Protein AF-A0A2N9F9S6-F1 (afdb_monomer_lite)

Foldseek 3Di:
DPPVVVVVVVVVPPPPPPPPPPVQAQKAWQVDKAFQPHWHAAPVRQKIWHWDFQDPHLWIWTFMAGRPDPPTHTFATFLLPFTANDRQWMWHQDPQRWTFIAGDVRPDTSGTFDFPDGEPTWMWGQHPQRKIFIDHPPDPPPPPTSGIRLLVGEQHDTPPRDAEADPVPRRGDKYFCACDSRRSHGHQWIWGQDPDPATWIFIGRNPHTPDTLDHDPPPGRPNDPDPPPDDPDDD

InterPro domains:
  IPR001480 Bulb-type lectin domain [PF01453] (73-179)
  IPR001480 Bulb-type lectin domain [PS50927] (25-147)
  IPR001480 Bulb-type lectin domain [SM00108] (31-153)
  IPR001480 Bulb-type lectin domain [cd00028] (31-153)
  IPR036426 Bulb-type lectin domain superfamily [G3DSA:2.90.10.10] (19-150)
  IPR036426 Bulb-type lectin domain superfamily [SSF51110] (74-184)

Organism: Fagus sylvatica (NCBI:txid28930)

Radius of gyration: 23.34 Å; chains: 1; bounding box: 70×64×73 Å

Secondary structure (DSSP, 8-state):
--SHHHHHHHHTS------------SEEETT-EEETT-EEE-TTSSEEEEEE--TT---BEEEEEETT-SS--EEEES-TTS-BSSS--EEEE-TTS-EEEEETTTTEEEEE----S--SSEEEEE-TTS-EEEEETT-S-TT--SEEGGGS--S---TT---EE-TTT--EE-EEEEEETTEEEEEEEEEE--SSSS-EEEEEETTEEEEEEEEB-SSSBTTS-PPPSS-----

Sequence (235 aa):
MDIFAFLFMISSCSLVFLSDFSNAADIITQSQSLRDDMTLVSKDGSFELGFFNPGSSKNRYLGIWFKNIPVQTVVWVANRLKPINDSSGVLMLNNSGSLVLLSQNSTIVAWSANSTNQASNPIVQLLDSGNLVVRDEKEENLENYLWQSFDYPCDSLLPGMKLGWDSRTGQEWRLSAWKSPDDPSPGELTYAIPHNNYPELVMKKGSEKYFRTGPWNGHVYSGVLSTPAENPLLL

Structure (mmCIF, N/CA/C/O backbone):
data_AF-A0A2N9F9S6-F1
#
_entry.id   AF-A0A2N9F9S6-F1
#
loop_
_atom_site.group_PDB
_atom_site.id
_atom_site.type_symbol
_atom_site.label_atom_id
_atom_site.label_alt_id
_atom_site.label_comp_id
_atom_site.label_asym_id
_atom_site.label_entity_id
_atom_site.label_seq_id
_atom_site.pdbx_PDB_ins_code
_atom_site.Cartn_x
_atom_site.Cartn_y
_atom_site.Cartn_z
_atom_site.occupancy
_atom_site.B_iso_or_equiv
_atom_site.auth_seq_id
_atom_site.auth_comp_id
_atom_site.auth_asym_id
_atom_site.auth_atom_id
_atom_site.pdbx_PDB_model_num
ATOM 1 N N . MET A 1 1 ? -48.216 -44.625 15.855 1.00 55.56 1 MET A N 1
ATOM 2 C CA . MET A 1 1 ? -47.281 -43.901 14.970 1.00 55.56 1 MET A CA 1
ATOM 3 C C . MET A 1 1 ? -48.183 -42.991 14.158 1.00 55.56 1 MET A C 1
ATOM 5 O O . MET A 1 1 ? -49.107 -43.516 13.573 1.00 55.56 1 MET A O 1
ATOM 9 N N . ASP A 1 2 ? -48.304 -41.696 14.450 1.00 55.12 2 ASP A N 1
ATOM 10 C CA . ASP A 1 2 ? -47.556 -40.693 13.669 1.00 55.12 2 ASP A CA 1
ATOM 11 C C . ASP A 1 2 ? -47.597 -39.272 14.269 1.00 55.12 2 ASP A C 1
ATOM 13 O O . ASP A 1 2 ? -47.375 -38.289 13.576 1.00 55.12 2 ASP A O 1
ATOM 17 N N . ILE A 1 3 ? -47.833 -39.120 15.576 1.00 55.88 3 ILE A N 1
ATOM 18 C CA . ILE A 1 3 ? -47.704 -37.796 16.228 1.00 55.88 3 ILE A CA 1
ATOM 19 C C . ILE A 1 3 ? -46.237 -37.506 16.598 1.00 55.88 3 ILE A C 1
ATOM 21 O O . ILE A 1 3 ? -45.773 -36.373 16.505 1.00 55.88 3 ILE A O 1
ATOM 25 N N . PHE A 1 4 ? -45.463 -38.546 16.924 1.00 52.50 4 PHE A N 1
ATOM 26 C CA . PHE A 1 4 ? -44.040 -38.413 17.262 1.00 52.50 4 PHE A CA 1
ATOM 27 C C . PHE A 1 4 ? -43.132 -38.141 16.049 1.00 52.50 4 PHE A C 1
ATOM 29 O O . PHE A 1 4 ? -42.065 -37.557 16.218 1.00 52.50 4 PHE A O 1
ATOM 36 N N . ALA A 1 5 ? -43.556 -38.496 14.831 1.00 52.50 5 ALA A N 1
ATOM 37 C CA . ALA A 1 5 ? -42.788 -38.231 13.610 1.00 52.50 5 ALA A CA 1
ATOM 38 C C . ALA A 1 5 ? -42.834 -36.747 13.190 1.00 52.50 5 ALA A C 1
ATOM 40 O O . ALA A 1 5 ? -41.881 -36.235 12.606 1.00 52.50 5 ALA A O 1
ATOM 41 N N . PHE A 1 6 ? -43.905 -36.028 13.546 1.00 50.59 6 PHE A N 1
ATOM 42 C CA . PHE A 1 6 ? -44.078 -34.618 13.182 1.00 50.59 6 PHE A CA 1
ATOM 43 C C . PHE A 1 6 ? -43.217 -33.666 14.026 1.00 50.59 6 PHE A C 1
ATOM 45 O O . PHE A 1 6 ? -42.724 -32.662 13.518 1.00 50.59 6 PHE A O 1
ATOM 52 N N . LEU A 1 7 ? -42.968 -34.004 15.297 1.00 48.38 7 LEU A N 1
ATOM 53 C CA . LEU A 1 7 ? -42.118 -33.207 16.192 1.00 48.38 7 LEU A CA 1
ATOM 54 C C . LEU A 1 7 ? -40.625 -33.293 15.831 1.00 48.38 7 LEU A C 1
ATOM 56 O O . LEU A 1 7 ? -39.892 -32.327 16.029 1.00 48.38 7 LEU A O 1
ATOM 60 N N . PHE A 1 8 ? -40.179 -34.406 15.239 1.00 47.81 8 PHE A N 1
ATOM 61 C CA . PHE A 1 8 ? -38.783 -34.569 14.816 1.00 47.81 8 PHE A CA 1
ATOM 62 C C . PHE A 1 8 ? -38.454 -33.801 13.522 1.00 47.81 8 PHE A C 1
ATOM 64 O O . PHE A 1 8 ? -37.341 -33.302 13.381 1.00 47.81 8 PHE A O 1
ATOM 71 N N . MET A 1 9 ? -39.431 -33.623 12.624 1.00 47.25 9 MET A N 1
ATOM 72 C CA . MET A 1 9 ? -39.269 -32.857 11.375 1.00 47.25 9 MET A CA 1
ATOM 73 C C . MET A 1 9 ? -39.243 -31.336 11.592 1.00 47.25 9 MET A C 1
ATOM 75 O O . MET A 1 9 ? -38.633 -30.613 10.810 1.00 47.25 9 MET A O 1
ATOM 79 N N . ILE A 1 10 ? -39.858 -30.834 12.670 1.00 49.59 10 ILE A N 1
ATOM 80 C CA . ILE A 1 10 ? -39.795 -29.406 13.028 1.00 49.59 10 ILE A CA 1
ATOM 81 C C . ILE A 1 10 ? -38.462 -29.084 13.727 1.00 49.59 10 ILE A C 1
ATOM 83 O O . ILE A 1 10 ? -37.924 -27.994 13.558 1.00 49.59 10 ILE A O 1
ATOM 87 N N . SER A 1 11 ? -37.871 -30.055 14.435 1.00 46.91 11 SER A N 1
ATOM 88 C CA . SER A 1 11 ? -36.580 -29.888 15.116 1.00 46.91 11 SER A CA 1
ATOM 89 C C . SER A 1 11 ? -35.366 -29.927 14.177 1.00 46.91 11 SER A C 1
ATOM 91 O O . SER A 1 11 ? -34.297 -29.465 14.572 1.00 46.91 11 SER A O 1
ATOM 93 N N . SER A 1 12 ? -35.491 -30.457 12.954 1.00 47.66 12 SER A N 1
ATOM 94 C CA . SER A 1 12 ? -34.376 -30.547 11.993 1.00 47.66 12 SER A CA 1
ATOM 95 C C . SER A 1 12 ? -34.290 -29.375 11.008 1.00 47.66 12 SER A C 1
ATOM 97 O O . SER A 1 12 ? -33.336 -29.305 10.240 1.00 47.66 12 SER A O 1
ATOM 99 N N . CYS A 1 13 ? -35.254 -28.447 11.018 1.00 45.69 13 CYS A N 1
ATOM 100 C CA . CYS A 1 13 ? -35.303 -27.304 10.094 1.00 45.69 13 CYS A CA 1
ATOM 101 C C . CYS A 1 13 ? -34.956 -25.952 10.740 1.00 45.69 13 CYS A C 1
ATOM 103 O O . CYS A 1 13 ? -35.128 -24.911 10.111 1.00 45.69 13 CYS A O 1
ATOM 105 N N . SER A 1 14 ? -34.429 -25.944 11.966 1.00 47.22 14 SER A N 1
ATOM 106 C CA . SER A 1 14 ? -34.056 -24.712 12.683 1.00 47.22 14 SER A CA 1
ATOM 107 C C . SER A 1 14 ? -32.555 -24.586 12.941 1.00 47.22 14 SER A C 1
ATOM 109 O O . SER A 1 14 ? -32.141 -23.966 13.911 1.00 47.22 14 SER A O 1
ATOM 111 N N . LEU A 1 15 ? -31.727 -25.126 12.045 1.00 43.78 15 LEU A N 1
ATOM 112 C CA . LEU A 1 15 ? -30.367 -24.624 11.847 1.00 43.78 15 LEU A CA 1
ATOM 113 C C . LEU A 1 15 ? -30.396 -23.641 10.678 1.00 43.78 15 LEU A C 1
ATOM 115 O O . LEU A 1 15 ? -29.771 -23.844 9.640 1.00 43.78 15 LEU A O 1
ATOM 119 N N . VAL A 1 16 ? -31.174 -22.568 10.839 1.00 45.31 16 VAL A N 1
ATOM 120 C CA . VAL A 1 16 ? -30.878 -21.347 10.099 1.00 45.31 16 VAL A CA 1
ATOM 121 C C . VAL A 1 16 ? -29.562 -20.890 10.696 1.00 45.31 16 VAL A C 1
ATOM 123 O O . VAL A 1 16 ? -29.531 -20.359 11.804 1.00 45.31 16 VAL A O 1
ATOM 126 N N . PHE A 1 17 ? -28.464 -21.203 10.011 1.00 41.34 17 PHE A N 1
ATOM 127 C CA . PHE A 1 17 ? -27.216 -20.501 10.226 1.00 41.34 17 PHE A CA 1
ATOM 128 C C . PHE A 1 17 ? -27.571 -19.021 10.125 1.00 41.34 17 PHE A C 1
ATOM 130 O O . PHE A 1 17 ? -27.850 -18.513 9.040 1.00 41.34 17 PHE A O 1
ATOM 137 N N . LEU A 1 18 ? -27.634 -18.347 11.271 1.00 38.94 18 LEU A N 1
ATOM 138 C CA . LEU A 1 18 ? -27.448 -16.913 11.333 1.00 38.94 18 LEU A CA 1
ATOM 139 C C . LEU A 1 18 ? -26.002 -16.717 10.888 1.00 38.94 18 LEU A C 1
ATOM 141 O O . LEU A 1 18 ? -25.081 -16.651 11.694 1.00 38.94 18 LEU A O 1
ATOM 145 N N . SER A 1 19 ? -25.775 -16.758 9.577 1.00 39.78 19 SER A N 1
ATOM 146 C CA . SER A 1 19 ? -24.633 -16.093 8.996 1.00 39.78 19 SER A CA 1
ATOM 147 C C . SER A 1 19 ? -24.878 -14.629 9.311 1.00 39.78 19 SER A C 1
ATOM 149 O O . SER A 1 19 ? -25.623 -13.957 8.595 1.00 39.78 19 SER A O 1
ATOM 151 N N . ASP A 1 20 ? -24.339 -14.182 10.446 1.00 34.81 20 ASP A N 1
ATOM 152 C CA . ASP A 1 20 ? -24.078 -12.779 10.701 1.00 34.81 20 ASP A CA 1
ATOM 153 C C . ASP A 1 20 ? -23.231 -12.313 9.520 1.00 34.81 20 ASP A C 1
ATOM 155 O O . ASP A 1 20 ? -22.004 -12.419 9.513 1.00 34.81 20 ASP A O 1
ATOM 159 N N . PHE A 1 21 ? -23.894 -11.836 8.468 1.00 34.22 21 PHE A N 1
ATOM 160 C CA . PHE A 1 21 ? -23.272 -10.944 7.513 1.00 34.22 21 PHE A CA 1
ATOM 161 C C . PHE A 1 21 ? -23.026 -9.655 8.293 1.00 34.22 21 PHE A C 1
ATOM 163 O O . PHE A 1 21 ? -23.776 -8.687 8.196 1.00 34.22 21 PHE A O 1
ATOM 170 N N . SER A 1 22 ? -21.993 -9.675 9.136 1.00 44.44 22 SER A N 1
ATOM 171 C CA . SER A 1 22 ? -21.324 -8.463 9.557 1.00 44.44 22 SER A CA 1
ATOM 172 C C . SER A 1 22 ? -20.868 -7.821 8.257 1.00 44.44 22 SER A C 1
ATOM 174 O O . SER A 1 22 ? -19.946 -8.311 7.603 1.00 44.44 22 SER A O 1
ATOM 176 N N . ASN A 1 23 ? -21.597 -6.801 7.803 1.00 51.66 23 ASN A N 1
ATOM 177 C CA . ASN A 1 23 ? -21.093 -5.943 6.749 1.00 51.66 23 ASN A CA 1
ATOM 178 C C . ASN A 1 23 ? -19.808 -5.344 7.310 1.00 51.66 23 ASN A C 1
ATOM 180 O O . ASN A 1 23 ? -19.860 -4.484 8.189 1.00 51.66 23 ASN A O 1
ATOM 184 N N . ALA A 1 24 ? -18.668 -5.868 6.860 1.00 62.44 24 ALA A N 1
ATOM 185 C CA . ALA A 1 24 ? -17.382 -5.282 7.169 1.00 62.44 24 ALA A CA 1
ATOM 186 C C . ALA A 1 24 ? -17.450 -3.817 6.734 1.00 62.44 24 ALA A C 1
ATOM 188 O O . ALA A 1 24 ? -17.796 -3.523 5.588 1.00 62.44 24 ALA A O 1
ATOM 189 N N . ALA A 1 25 ? -17.225 -2.913 7.684 1.00 87.25 25 ALA A N 1
ATOM 190 C CA . ALA A 1 25 ? -17.253 -1.488 7.413 1.00 87.25 25 ALA A CA 1
ATOM 191 C C . ALA A 1 25 ? -16.109 -1.126 6.455 1.00 87.25 25 ALA A C 1
ATOM 193 O O . ALA A 1 25 ? -15.084 -1.806 6.416 1.00 87.25 25 ALA A O 1
ATOM 194 N N . ASP A 1 26 ? -16.269 -0.039 5.708 1.00 94.81 26 ASP A N 1
ATOM 195 C CA . ASP A 1 26 ? -15.196 0.584 4.931 1.00 94.81 26 ASP A CA 1
ATOM 196 C C . ASP A 1 26 ? -14.464 1.667 5.738 1.00 94.81 26 ASP A C 1
ATOM 198 O O . ASP A 1 26 ? -13.448 2.188 5.282 1.00 94.81 26 ASP A O 1
ATOM 202 N N . ILE A 1 27 ? -14.960 1.998 6.941 1.00 95.75 27 ILE A N 1
ATOM 203 C CA . ILE A 1 27 ? -14.500 3.111 7.783 1.00 95.75 27 ILE A CA 1
ATOM 204 C C . ILE A 1 27 ? -14.096 2.645 9.193 1.00 95.75 27 ILE A C 1
ATOM 206 O O . ILE A 1 27 ? -14.775 1.822 9.806 1.00 95.75 27 ILE A O 1
ATOM 210 N N . ILE A 1 28 ? -13.024 3.238 9.732 1.00 95.75 28 ILE A N 1
ATOM 211 C CA . ILE A 1 28 ? -12.625 3.167 11.149 1.00 95.75 28 ILE A CA 1
ATOM 212 C C . ILE A 1 28 ? -12.604 4.589 11.718 1.00 95.75 28 ILE A C 1
ATOM 214 O O . ILE A 1 28 ? -11.871 5.453 11.227 1.00 95.75 28 ILE A O 1
ATOM 218 N N . THR A 1 29 ? -13.377 4.831 12.774 1.00 94.94 29 THR A N 1
ATOM 219 C CA . THR A 1 29 ? -13.354 6.096 13.528 1.00 94.94 29 THR A CA 1
ATOM 220 C C . THR A 1 29 ? -12.358 6.039 14.693 1.00 94.94 29 THR A C 1
ATOM 222 O O . THR A 1 29 ? -11.833 4.979 15.030 1.00 94.94 29 THR A O 1
ATOM 225 N N . GLN A 1 30 ? -12.101 7.166 15.365 1.00 92.44 30 GLN A N 1
ATOM 226 C CA . GLN A 1 30 ? -11.179 7.209 16.513 1.00 92.44 30 GLN A CA 1
ATOM 227 C C . GLN A 1 30 ? -11.579 6.319 17.702 1.00 92.44 30 GLN A C 1
ATOM 229 O O . GLN A 1 30 ? -10.721 5.950 18.500 1.00 92.44 30 GLN A O 1
ATOM 234 N N . SER A 1 31 ? -12.860 5.973 17.848 1.00 91.81 31 SER A N 1
ATOM 235 C CA . SER A 1 31 ? -13.329 5.080 18.917 1.00 91.81 31 SER A CA 1
ATOM 236 C C . SER A 1 31 ? -13.205 3.597 18.561 1.00 91.81 31 SER A C 1
ATOM 238 O O . SER A 1 31 ? -13.493 2.735 19.394 1.00 91.81 31 SER A O 1
ATOM 240 N N . GLN A 1 32 ? -12.789 3.292 17.333 1.00 94.56 32 GLN A N 1
ATOM 241 C CA . GLN A 1 32 ? -12.713 1.949 16.787 1.00 94.56 32 GLN A CA 1
ATOM 242 C C . GLN A 1 32 ? -11.261 1.526 16.553 1.00 94.56 32 GLN A C 1
ATOM 244 O O . GLN A 1 32 ? -10.330 2.328 16.482 1.00 94.56 32 GLN A O 1
ATOM 249 N N . SER 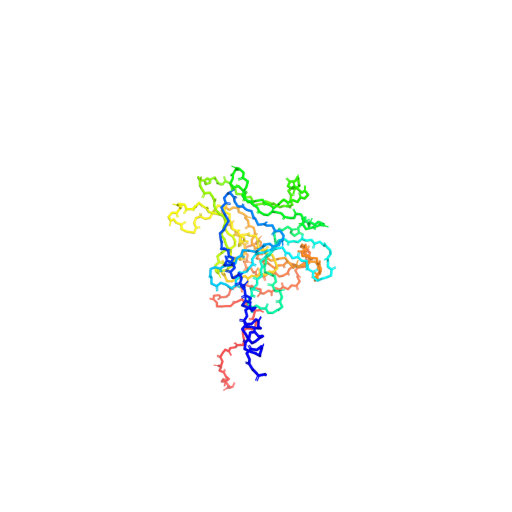A 1 33 ? -11.072 0.217 16.435 1.00 95.25 33 SER A N 1
ATOM 250 C CA . SER A 1 33 ? -9.791 -0.389 16.086 1.00 95.25 33 SER A CA 1
ATOM 251 C C . SER A 1 33 ? -10.041 -1.663 15.292 1.00 95.25 33 SER A C 1
ATOM 253 O O . SER A 1 33 ? -11.045 -2.337 15.525 1.00 95.25 33 SER A O 1
ATOM 255 N N . LEU A 1 34 ? -9.131 -1.990 14.382 1.00 96.50 34 LEU A N 1
ATOM 256 C CA . LEU A 1 34 ? -9.141 -3.231 13.617 1.00 96.50 34 LEU A CA 1
ATOM 257 C C . LEU A 1 34 ? -8.100 -4.177 14.217 1.00 96.50 34 LEU A C 1
ATOM 259 O O . LEU A 1 34 ? -6.906 -3.867 14.255 1.00 96.50 34 LEU A O 1
ATOM 263 N N . ARG A 1 35 ? -8.582 -5.304 14.743 1.00 95.50 35 ARG A N 1
ATOM 264 C CA . ARG A 1 35 ? -7.780 -6.376 15.349 1.00 95.50 35 ARG A CA 1
ATOM 265 C C . ARG A 1 35 ? -7.465 -7.466 14.325 1.00 95.50 35 ARG A C 1
ATOM 267 O O . ARG A 1 35 ? -8.014 -7.462 13.231 1.00 95.50 35 ARG A O 1
ATOM 274 N N . ASP A 1 36 ? -6.584 -8.391 14.693 1.00 92.38 36 ASP A N 1
ATOM 275 C CA . ASP A 1 36 ? -6.080 -9.453 13.810 1.00 92.38 36 ASP A CA 1
ATOM 276 C C . ASP A 1 36 ? -7.164 -10.328 13.151 1.00 92.38 36 ASP A C 1
ATOM 278 O O . ASP A 1 36 ? -6.976 -10.810 12.036 1.00 92.38 36 ASP A O 1
ATOM 282 N N . ASP A 1 37 ? -8.298 -10.505 13.826 1.00 91.00 37 ASP A N 1
ATOM 283 C CA . ASP A 1 37 ? -9.461 -11.290 13.404 1.00 91.00 37 ASP A CA 1
ATOM 284 C C . ASP A 1 37 ? -10.528 -10.475 12.651 1.00 91.00 37 ASP A C 1
ATOM 286 O O . ASP A 1 37 ? -11.577 -11.008 12.289 1.00 91.00 37 ASP A O 1
ATOM 290 N N . MET A 1 38 ? -10.273 -9.187 12.409 1.00 95.31 38 MET A N 1
ATOM 291 C CA . MET A 1 38 ? -11.194 -8.261 11.755 1.00 95.31 38 MET A CA 1
ATOM 292 C C . MET A 1 38 ? -10.638 -7.780 10.413 1.00 95.31 38 MET A C 1
ATOM 294 O O . MET A 1 38 ? -9.425 -7.676 10.219 1.00 95.31 38 MET A O 1
ATOM 298 N N . THR A 1 39 ? -11.539 -7.422 9.498 1.00 97.19 39 THR A N 1
ATOM 299 C CA . THR A 1 39 ? -11.186 -6.819 8.209 1.00 97.19 39 THR A CA 1
ATOM 300 C C . THR A 1 39 ? -12.013 -5.567 7.927 1.00 97.19 39 THR A C 1
ATOM 302 O O . THR A 1 39 ? -13.101 -5.374 8.473 1.00 97.19 39 THR A O 1
ATOM 305 N N . LEU A 1 4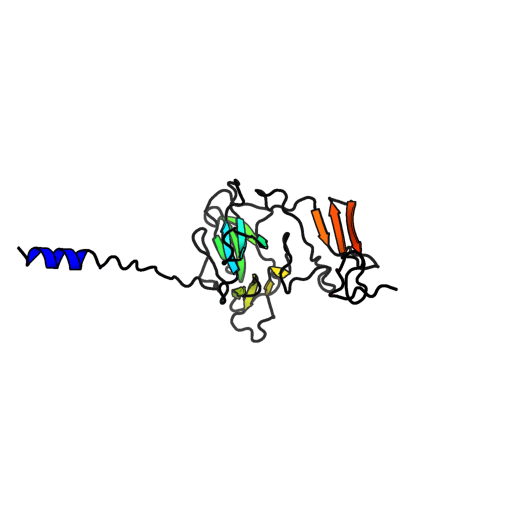0 ? -11.456 -4.693 7.091 1.00 97.69 40 LEU A N 1
ATOM 306 C CA . LEU A 1 40 ? -12.112 -3.517 6.526 1.00 97.69 40 LEU A CA 1
ATOM 307 C C . LEU A 1 40 ? -12.307 -3.779 5.037 1.00 97.69 40 LEU A C 1
ATOM 309 O O . LEU A 1 40 ? -11.361 -4.187 4.365 1.00 97.69 40 LEU A O 1
ATOM 313 N N . VAL A 1 41 ? -13.500 -3.562 4.505 1.00 97.94 41 VAL A N 1
ATOM 314 C CA . VAL A 1 41 ? -13.824 -3.915 3.116 1.00 97.94 41 VAL A CA 1
ATOM 315 C C . VAL A 1 41 ? -14.284 -2.662 2.390 1.00 97.94 41 VAL A C 1
ATOM 317 O O . VAL A 1 41 ? -15.061 -1.898 2.949 1.00 97.94 41 VAL A O 1
ATOM 320 N N . SER A 1 42 ? -13.810 -2.445 1.160 1.00 97.62 42 SER A N 1
ATOM 321 C CA . SER A 1 42 ? -14.283 -1.328 0.338 1.00 97.62 42 SER A CA 1
ATOM 322 C C . SER A 1 42 ? -15.792 -1.423 0.121 1.00 97.62 42 SER A C 1
ATOM 324 O O . SER A 1 42 ? -16.381 -2.505 0.162 1.00 97.62 42 SER A O 1
ATOM 326 N N . LYS A 1 43 ? -16.447 -0.293 -0.123 1.00 96.00 43 LYS A N 1
ATOM 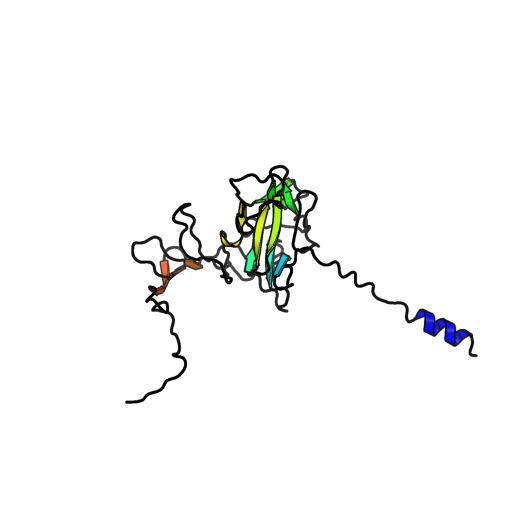327 C CA . LYS A 1 43 ? -17.909 -0.228 -0.200 1.00 96.00 43 LYS A CA 1
ATOM 328 C C . LYS A 1 43 ? -18.481 -1.123 -1.302 1.00 96.00 43 LYS A C 1
ATOM 330 O O . LYS A 1 43 ? -19.551 -1.704 -1.128 1.00 96.00 43 LYS A O 1
ATOM 335 N N . ASP A 1 44 ? -17.772 -1.244 -2.417 1.00 95.62 44 ASP A N 1
ATOM 336 C CA . ASP A 1 44 ? -18.125 -2.126 -3.532 1.00 95.62 44 ASP A CA 1
ATOM 337 C C . ASP A 1 44 ? -17.703 -3.597 -3.337 1.00 95.62 44 ASP A C 1
ATOM 339 O O . ASP A 1 44 ? -18.055 -4.461 -4.141 1.00 95.62 44 ASP A O 1
ATOM 343 N N . GLY A 1 45 ? -16.957 -3.900 -2.273 1.00 96.00 45 GLY A N 1
ATOM 344 C CA . GLY A 1 45 ? -16.429 -5.228 -1.992 1.00 96.00 45 GLY A CA 1
ATOM 345 C C . GLY A 1 45 ? -15.278 -5.667 -2.900 1.00 96.00 45 GLY A C 1
ATOM 346 O O . GLY A 1 45 ? -14.988 -6.861 -2.936 1.00 96.00 45 GLY A O 1
ATOM 347 N N . SER A 1 46 ? -14.629 -4.761 -3.636 1.00 96.50 46 SER A N 1
ATOM 348 C CA . SER A 1 46 ? -13.479 -5.069 -4.499 1.00 96.50 46 SER A CA 1
ATOM 349 C C . SER A 1 46 ? -12.188 -5.307 -3.713 1.00 96.50 46 SER A C 1
ATOM 351 O O . SER A 1 46 ? -11.409 -6.203 -4.058 1.00 96.50 46 SER A O 1
ATOM 353 N N . PHE A 1 47 ? -11.970 -4.545 -2.641 1.00 98.38 47 PHE A N 1
ATOM 354 C CA . PHE A 1 47 ? -10.752 -4.577 -1.835 1.00 98.38 47 PHE A CA 1
ATOM 355 C C . PHE A 1 47 ? -11.043 -4.891 -0.373 1.00 98.38 47 PHE A C 1
ATOM 357 O O . PHE A 1 47 ? -12.091 -4.549 0.172 1.00 98.38 47 PHE A O 1
ATOM 364 N N . GLU A 1 48 ? -10.077 -5.528 0.273 1.00 98.44 48 GLU A N 1
ATOM 365 C CA . GLU A 1 48 ? -10.126 -5.856 1.690 1.00 98.44 48 GLU A CA 1
ATOM 366 C C . GLU A 1 48 ? -8.773 -5.565 2.337 1.00 98.44 48 GLU A C 1
ATOM 368 O O . GLU A 1 48 ? -7.724 -5.903 1.789 1.00 98.44 48 GLU A O 1
ATOM 373 N N . LEU A 1 49 ? -8.813 -4.912 3.494 1.00 98.69 49 LEU A N 1
ATOM 374 C CA . LEU A 1 49 ? -7.685 -4.639 4.372 1.00 98.69 49 LEU A CA 1
ATOM 375 C C . LEU A 1 49 ? -7.797 -5.540 5.601 1.00 98.69 49 LEU A C 1
ATOM 377 O O . LEU A 1 49 ? -8.830 -5.569 6.271 1.00 98.69 49 LEU A O 1
ATOM 381 N N . GLY A 1 50 ? -6.701 -6.194 5.964 1.00 98.19 50 GLY A N 1
ATOM 382 C CA . GLY A 1 50 ? -6.637 -6.978 7.189 1.00 98.19 50 GLY A CA 1
ATOM 383 C C . GLY A 1 50 ? -5.255 -7.551 7.461 1.00 98.19 50 GLY A C 1
ATOM 384 O O . GLY A 1 50 ? -4.270 -7.228 6.787 1.00 98.19 50 GLY A O 1
ATOM 385 N N . PHE A 1 51 ? -5.183 -8.396 8.485 1.00 98.06 51 PHE A N 1
ATOM 386 C CA . PHE A 1 51 ? -3.949 -9.060 8.879 1.00 98.06 51 PHE A CA 1
ATOM 387 C C . PHE A 1 51 ? -3.768 -10.392 8.149 1.00 98.06 51 PHE A C 1
ATOM 389 O O . PHE A 1 51 ? -4.702 -11.184 8.019 1.00 98.06 51 PHE A O 1
ATOM 396 N N . PHE A 1 52 ? -2.548 -10.666 7.689 1.00 97.50 52 PHE A N 1
ATOM 397 C CA . PHE A 1 52 ? -2.224 -11.882 6.946 1.00 97.50 52 PHE A CA 1
ATOM 398 C C . PHE A 1 52 ? -0.796 -12.372 7.219 1.00 97.50 52 PHE A C 1
ATOM 400 O O . PHE A 1 52 ? 0.054 -11.648 7.750 1.00 97.50 52 PHE A O 1
ATOM 407 N N . ASN A 1 53 ? -0.540 -13.626 6.840 1.00 96.88 53 ASN A N 1
ATOM 408 C CA . ASN A 1 53 ? 0.787 -14.232 6.813 1.00 96.88 53 ASN A CA 1
ATOM 409 C C . ASN A 1 53 ? 1.141 -14.580 5.354 1.00 96.88 53 ASN A C 1
ATOM 411 O O . ASN A 1 53 ? 0.388 -15.318 4.719 1.00 96.88 53 ASN A O 1
ATOM 415 N N . PRO A 1 54 ? 2.248 -14.062 4.801 1.00 95.69 54 PRO A N 1
ATOM 416 C CA . PRO A 1 54 ? 2.678 -14.386 3.445 1.00 95.69 54 PRO A CA 1
ATOM 417 C C . PRO A 1 54 ? 3.248 -15.808 3.382 1.00 95.69 54 PRO A C 1
ATOM 419 O O . PRO A 1 54 ? 4.207 -16.128 4.086 1.00 95.69 54 PRO A O 1
ATOM 422 N N . GLY A 1 55 ? 2.656 -16.651 2.532 1.00 93.25 55 GLY A N 1
ATOM 423 C CA . GLY A 1 55 ? 3.111 -18.017 2.270 1.00 93.25 55 GLY A CA 1
ATOM 424 C C . GLY A 1 55 ? 3.289 -18.853 3.543 1.00 93.25 55 GLY A C 1
ATOM 425 O O . GLY A 1 55 ? 2.325 -19.147 4.245 1.00 93.25 55 GLY A O 1
ATOM 426 N N . SER A 1 56 ? 4.524 -19.260 3.828 1.00 94.31 56 SER A N 1
ATOM 427 C CA . SER A 1 56 ? 4.909 -20.072 4.994 1.00 94.31 56 SER A CA 1
ATOM 428 C C . SER A 1 56 ? 5.437 -19.257 6.185 1.00 94.31 56 SER A C 1
ATOM 430 O O . SER A 1 56 ? 5.859 -19.821 7.202 1.00 94.31 56 SER A O 1
ATOM 432 N N . SER A 1 57 ? 5.429 -17.928 6.075 1.00 95.00 57 SER A N 1
ATOM 433 C CA . SER A 1 57 ? 5.949 -17.025 7.095 1.00 95.00 57 SER A CA 1
ATOM 434 C C . SER A 1 57 ? 5.138 -17.079 8.388 1.00 95.00 57 SER A C 1
ATOM 436 O O . SER A 1 57 ? 3.910 -17.105 8.382 1.00 95.00 57 SER A O 1
ATOM 438 N N . LYS A 1 58 ? 5.836 -17.021 9.526 1.00 95.12 58 LYS A N 1
ATOM 439 C CA . LYS A 1 58 ? 5.213 -16.832 10.849 1.00 95.12 58 LYS A CA 1
ATOM 440 C C . LYS A 1 58 ? 4.987 -15.359 11.189 1.00 95.12 58 LYS A C 1
ATOM 442 O O . LYS A 1 58 ? 4.326 -15.056 12.176 1.00 95.12 58 LYS A O 1
ATOM 447 N N . ASN A 1 59 ? 5.548 -14.454 10.389 1.00 96.62 59 ASN A N 1
ATOM 448 C CA . ASN A 1 59 ? 5.408 -13.020 10.583 1.00 96.62 59 ASN A CA 1
ATOM 449 C C . ASN A 1 59 ? 4.039 -12.554 10.097 1.00 96.62 59 ASN A C 1
ATOM 451 O O . ASN A 1 59 ? 3.577 -12.965 9.030 1.00 96.62 59 ASN A O 1
ATOM 455 N N . ARG A 1 60 ? 3.417 -11.672 10.872 1.00 97.19 60 ARG A N 1
ATOM 456 C CA . ARG A 1 60 ? 2.113 -11.076 10.612 1.00 97.19 60 ARG A CA 1
ATOM 457 C C . ARG A 1 60 ? 2.277 -9.667 10.047 1.00 97.19 60 ARG A C 1
ATOM 459 O O . ARG A 1 60 ? 3.076 -8.859 10.542 1.00 97.19 60 ARG A O 1
ATOM 466 N N . TYR A 1 61 ? 1.502 -9.374 9.012 1.00 98.31 61 TYR A N 1
ATOM 467 C CA . TYR A 1 61 ? 1.505 -8.092 8.318 1.00 98.31 61 TYR A CA 1
ATOM 468 C C . TYR A 1 61 ? 0.083 -7.577 8.147 1.00 98.31 61 TYR A C 1
ATOM 470 O O . TYR A 1 61 ? -0.849 -8.364 8.011 1.00 98.31 61 TYR A O 1
ATOM 478 N N . LEU A 1 62 ? -0.068 -6.257 8.122 1.00 98.56 62 LEU A N 1
ATOM 479 C CA . LEU A 1 62 ? -1.294 -5.593 7.699 1.00 98.56 62 LEU A CA 1
ATOM 480 C C . LEU A 1 62 ? -1.172 -5.254 6.209 1.00 98.56 62 LEU A C 1
ATOM 482 O O . LEU A 1 62 ? -0.205 -4.598 5.807 1.00 98.56 62 LEU A O 1
ATOM 486 N N . GLY A 1 63 ? -2.139 -5.672 5.397 1.00 98.50 63 GLY A N 1
ATOM 487 C CA . GLY A 1 63 ? -2.122 -5.421 3.958 1.00 98.50 63 GLY A CA 1
ATOM 488 C C . GLY A 1 63 ? -3.503 -5.341 3.330 1.00 98.50 63 GLY A C 1
ATOM 489 O O . GLY A 1 63 ? -4.504 -5.635 3.976 1.00 98.50 63 GLY A O 1
ATOM 490 N N . ILE A 1 64 ? -3.523 -4.914 2.070 1.00 98.81 64 ILE A N 1
ATOM 491 C CA . ILE A 1 64 ? -4.715 -4.792 1.227 1.00 98.81 64 ILE A CA 1
ATOM 492 C C . ILE A 1 64 ? -4.609 -5.830 0.115 1.00 98.81 64 ILE A C 1
ATOM 494 O O . ILE A 1 64 ? -3.544 -5.969 -0.491 1.00 98.81 64 ILE A O 1
ATOM 498 N N . TRP A 1 65 ? -5.696 -6.535 -0.180 1.00 98.56 65 TRP A N 1
ATOM 499 C CA . TRP A 1 65 ? -5.795 -7.492 -1.284 1.00 98.56 65 TRP A CA 1
ATOM 500 C C . TRP A 1 65 ? -7.116 -7.346 -2.040 1.00 98.56 65 TRP A C 1
ATOM 502 O O . TRP A 1 65 ? -8.062 -6.709 -1.574 1.00 98.56 65 TRP A O 1
ATOM 512 N N . PHE A 1 66 ? -7.182 -7.959 -3.223 1.00 98.00 66 PHE A N 1
ATOM 513 C CA . PHE A 1 66 ? -8.445 -8.133 -3.936 1.00 98.00 66 PHE A CA 1
ATOM 514 C C . PHE A 1 66 ? -9.319 -9.154 -3.210 1.00 98.00 66 PHE A C 1
ATOM 516 O O . PHE A 1 66 ? -8.934 -10.317 -3.082 1.00 98.00 66 PHE A O 1
ATOM 523 N N . LYS A 1 67 ? -10.509 -8.744 -2.776 1.00 96.31 67 LYS A N 1
ATOM 524 C CA . LYS A 1 67 ? -11.411 -9.602 -1.995 1.00 96.31 67 LYS A CA 1
ATOM 525 C C . LYS A 1 67 ? -12.000 -10.748 -2.819 1.00 96.31 67 LYS A C 1
ATOM 527 O O . LYS A 1 67 ? -12.147 -11.865 -2.336 1.00 96.31 67 LYS A O 1
ATOM 532 N N . ASN A 1 68 ? -12.316 -10.476 -4.084 1.00 94.12 68 ASN A N 1
ATOM 533 C CA . ASN A 1 68 ? -13.060 -11.401 -4.945 1.00 94.12 68 ASN A CA 1
ATOM 534 C C . ASN A 1 68 ? -12.162 -12.355 -5.756 1.00 94.12 68 ASN A C 1
ATOM 536 O O . ASN A 1 68 ? -12.640 -13.013 -6.681 1.00 94.12 68 ASN A O 1
ATOM 540 N N . ILE A 1 69 ? -10.865 -12.435 -5.436 1.00 93.12 69 ILE A N 1
ATOM 541 C CA . ILE A 1 69 ? -9.920 -13.359 -6.074 1.00 93.12 69 ILE A CA 1
ATOM 542 C C . ILE A 1 69 ? -9.642 -14.521 -5.106 1.00 93.12 69 ILE A C 1
ATOM 544 O O . ILE A 1 69 ? -9.196 -14.269 -3.989 1.00 93.12 69 ILE A O 1
ATOM 548 N N . PRO A 1 70 ? -9.845 -15.795 -5.510 1.00 91.88 70 PRO A N 1
ATOM 549 C CA . PRO A 1 70 ? -9.646 -16.947 -4.621 1.00 91.88 70 PRO A CA 1
ATOM 550 C C . PRO A 1 70 ? -8.227 -17.064 -4.055 1.00 91.88 70 PRO A C 1
ATOM 552 O O . PRO A 1 70 ? -8.028 -17.526 -2.935 1.00 91.88 70 PRO A O 1
ATOM 555 N N . VAL A 1 71 ? -7.234 -16.666 -4.850 1.00 94.25 71 VAL A N 1
ATOM 556 C CA . VAL A 1 71 ? -5.841 -16.573 -4.418 1.00 94.25 71 VAL A CA 1
ATOM 557 C C . VAL A 1 71 ? -5.618 -15.182 -3.841 1.00 94.25 71 VAL A C 1
ATOM 559 O O . VAL A 1 71 ? -5.747 -14.191 -4.564 1.00 94.25 71 VAL A O 1
ATOM 562 N N . GLN A 1 72 ? -5.259 -15.110 -2.556 1.00 94.88 72 GLN A N 1
ATOM 563 C CA . GLN A 1 72 ? -5.024 -13.845 -1.863 1.00 94.88 72 GLN A CA 1
ATOM 564 C C . GLN A 1 72 ? -3.905 -13.058 -2.556 1.00 94.88 72 GLN A C 1
ATOM 566 O O . GLN A 1 72 ? -2.719 -13.349 -2.415 1.00 94.88 72 GLN A O 1
ATOM 571 N N . THR A 1 73 ? -4.310 -12.060 -3.337 1.00 96.81 73 THR A N 1
ATOM 572 C CA . THR A 1 73 ? -3.416 -11.242 -4.155 1.00 96.81 73 THR A CA 1
ATOM 573 C C . THR A 1 73 ? -3.242 -9.901 -3.460 1.00 96.81 73 THR A C 1
ATOM 575 O O . THR A 1 73 ? -4.085 -9.011 -3.586 1.00 96.81 73 THR A O 1
ATOM 578 N N . VAL A 1 74 ? -2.178 -9.797 -2.666 1.00 98.25 74 VAL A N 1
ATOM 579 C CA . VAL A 1 74 ? -1.861 -8.615 -1.857 1.00 98.25 74 VAL A CA 1
ATOM 580 C C . VAL A 1 74 ? -1.261 -7.526 -2.743 1.00 98.25 74 VAL A C 1
ATOM 582 O O . VAL A 1 74 ? -0.313 -7.772 -3.478 1.00 98.25 74 VAL A O 1
ATOM 585 N N . VAL A 1 75 ? -1.813 -6.318 -2.660 1.00 98.25 75 VAL A N 1
ATOM 586 C CA . VAL A 1 75 ? -1.446 -5.160 -3.495 1.00 98.25 75 VAL A CA 1
ATOM 587 C C . VAL A 1 75 ? -0.757 -4.051 -2.700 1.00 98.25 75 VAL A C 1
ATOM 589 O O . VAL A 1 75 ? -0.092 -3.188 -3.273 1.00 98.25 75 VAL A O 1
ATOM 592 N N . TRP A 1 76 ? -0.880 -4.073 -1.372 1.00 98.69 76 TRP A N 1
ATOM 593 C CA . TRP A 1 76 ? -0.243 -3.107 -0.482 1.00 98.69 76 TRP A CA 1
ATOM 594 C C . TRP A 1 76 ? 0.004 -3.713 0.903 1.00 98.69 76 TRP A C 1
ATOM 596 O O . TRP A 1 76 ? -0.790 -4.524 1.372 1.00 98.69 76 TRP A O 1
ATOM 606 N N . VAL A 1 77 ? 1.092 -3.322 1.572 1.00 98.69 77 VAL A N 1
ATOM 607 C CA . VAL A 1 77 ? 1.474 -3.809 2.907 1.00 98.69 77 VAL A CA 1
ATOM 608 C C . VAL A 1 77 ? 2.024 -2.647 3.737 1.00 98.69 77 VAL A C 1
ATOM 610 O O . VAL A 1 77 ? 2.965 -1.978 3.312 1.00 98.69 77 VAL A O 1
ATOM 613 N N . ALA A 1 78 ? 1.493 -2.434 4.943 1.00 98.31 78 ALA A N 1
ATOM 614 C CA . ALA A 1 78 ? 1.895 -1.330 5.817 1.00 98.31 78 ALA A CA 1
ATOM 615 C C . ALA A 1 78 ? 3.289 -1.560 6.425 1.00 98.31 78 ALA A C 1
ATOM 617 O O . ALA A 1 78 ? 4.248 -0.824 6.191 1.00 98.31 78 ALA A O 1
ATOM 618 N N . ASN A 1 79 ? 3.430 -2.628 7.207 1.00 97.88 79 ASN A N 1
ATOM 619 C CA . ASN A 1 79 ? 4.580 -2.875 8.072 1.00 97.88 79 ASN A CA 1
ATOM 620 C C . ASN A 1 79 ? 5.644 -3.776 7.428 1.00 97.88 79 ASN A C 1
ATOM 622 O O . ASN A 1 79 ? 6.232 -4.628 8.092 1.00 97.88 79 ASN A O 1
ATOM 626 N N . ARG A 1 80 ? 5.939 -3.554 6.139 1.00 97.31 80 ARG A N 1
ATOM 627 C CA . ARG A 1 80 ? 6.925 -4.333 5.354 1.00 97.31 80 ARG A CA 1
ATOM 628 C C . ARG A 1 80 ? 8.302 -4.429 6.012 1.00 97.31 80 ARG A C 1
ATOM 630 O O . ARG A 1 80 ? 8.988 -5.429 5.852 1.00 97.31 80 ARG A O 1
ATOM 637 N N . LEU A 1 81 ? 8.711 -3.380 6.727 1.00 96.88 81 LEU A N 1
ATOM 638 C CA . LEU A 1 81 ? 10.027 -3.281 7.370 1.00 96.88 81 LEU A CA 1
ATOM 639 C C . LEU A 1 81 ? 10.050 -3.801 8.813 1.00 96.88 81 LEU A C 1
ATOM 641 O O . LEU A 1 81 ? 11.122 -4.105 9.331 1.00 96.88 81 LEU A O 1
ATOM 645 N N . LYS A 1 82 ? 8.892 -3.871 9.475 1.00 97.31 82 LYS A N 1
ATOM 646 C CA . LYS A 1 82 ? 8.777 -4.231 10.891 1.00 97.31 82 LYS A CA 1
ATOM 647 C C . LYS A 1 82 ? 7.595 -5.191 11.085 1.00 97.31 82 LYS A C 1
ATOM 649 O O . LYS A 1 82 ? 6.504 -4.755 11.465 1.00 97.31 82 LYS A O 1
ATOM 654 N N . PRO A 1 83 ? 7.785 -6.486 10.773 1.00 96.75 83 PRO A N 1
ATOM 655 C CA . PRO A 1 83 ? 6.759 -7.499 10.990 1.00 96.75 83 PRO A CA 1
ATOM 656 C C . PRO A 1 83 ? 6.341 -7.596 12.458 1.00 96.75 83 PRO A C 1
ATOM 658 O O . PRO A 1 83 ? 7.100 -7.241 13.362 1.00 96.75 83 PRO A O 1
ATOM 661 N N . ILE A 1 84 ? 5.137 -8.116 12.678 1.00 97.44 84 ILE A N 1
ATOM 662 C CA . ILE A 1 84 ? 4.641 -8.496 14.002 1.00 97.44 84 ILE A CA 1
ATOM 663 C C . ILE A 1 84 ? 4.831 -10.012 14.146 1.00 97.44 84 ILE A C 1
ATOM 665 O O . ILE A 1 84 ? 4.561 -10.759 13.211 1.00 97.44 84 ILE A O 1
ATOM 669 N N . ASN A 1 85 ? 5.324 -10.482 15.292 1.00 94.62 85 ASN A N 1
ATOM 670 C CA . ASN A 1 85 ? 5.708 -11.893 15.476 1.00 94.62 85 ASN A CA 1
ATOM 671 C C . ASN A 1 85 ? 4.587 -12.767 16.077 1.00 94.62 85 ASN A C 1
ATOM 673 O O . ASN A 1 85 ? 4.820 -13.926 16.415 1.00 94.62 85 ASN A O 1
ATOM 677 N N . ASP A 1 86 ? 3.398 -12.200 16.259 1.00 92.69 86 ASP A N 1
ATOM 678 C CA . ASP A 1 86 ? 2.219 -12.817 16.863 1.00 92.69 86 ASP A CA 1
ATOM 679 C C . ASP A 1 86 ? 0.930 -12.202 16.267 1.00 92.6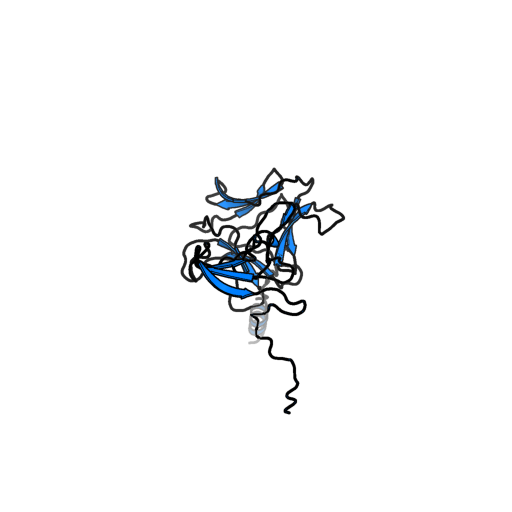9 86 ASP A C 1
ATOM 681 O O . ASP A 1 86 ? 0.989 -11.392 15.340 1.00 92.69 86 ASP A O 1
ATOM 685 N N . SER A 1 87 ? -0.237 -12.575 16.802 1.00 94.38 87 SER A N 1
ATOM 686 C CA . SER A 1 87 ? -1.549 -12.030 16.406 1.00 94.38 87 SER A CA 1
ATOM 687 C C . SER A 1 87 ? -2.022 -10.886 17.318 1.00 94.38 87 SER A C 1
ATOM 689 O O . SER A 1 87 ? -3.219 -10.693 17.510 1.00 94.38 87 SER A O 1
ATOM 691 N N . SER A 1 88 ? -1.103 -10.132 17.934 1.00 95.81 88 SER A N 1
ATOM 692 C CA . SER A 1 88 ? -1.445 -9.001 18.818 1.00 95.81 88 SER A CA 1
ATOM 693 C C . SER A 1 88 ? -1.644 -7.673 18.077 1.00 95.81 88 SER A C 1
ATOM 695 O O . SER A 1 88 ? -1.730 -6.617 18.710 1.00 95.81 88 SER A O 1
ATOM 697 N N . GLY A 1 89 ? -1.667 -7.716 16.742 1.00 96.94 89 GLY A N 1
ATOM 698 C CA . GLY A 1 89 ? -1.761 -6.545 15.883 1.00 96.94 89 GLY A CA 1
ATOM 699 C C . GLY A 1 89 ? -3.058 -5.766 16.084 1.00 96.94 89 GLY A C 1
ATOM 700 O O . GLY A 1 89 ? -4.147 -6.340 16.122 1.00 96.94 89 GLY A O 1
ATOM 701 N N . VAL A 1 90 ? -2.936 -4.442 16.190 1.00 97.50 90 VAL A N 1
ATOM 702 C CA . VAL A 1 90 ? -4.079 -3.524 16.268 1.00 97.50 90 VAL A CA 1
ATOM 703 C C . VAL A 1 90 ? -3.815 -2.297 15.404 1.00 97.50 90 VAL A C 1
ATOM 705 O O . VAL A 1 90 ? -2.854 -1.562 15.642 1.00 97.50 90 VAL A O 1
ATOM 708 N N . LEU A 1 91 ? -4.676 -2.061 14.416 1.00 97.94 91 LEU A N 1
ATOM 709 C CA . LEU A 1 91 ? -4.710 -0.826 13.637 1.00 97.94 91 LEU A CA 1
ATOM 710 C C . LEU A 1 91 ? -5.742 0.131 14.241 1.00 97.94 91 LEU A C 1
ATOM 712 O O . LEU A 1 91 ? -6.897 -0.245 14.441 1.00 97.94 91 LEU A O 1
ATOM 716 N N . MET A 1 92 ? -5.351 1.374 14.512 1.00 96.25 92 MET A N 1
ATOM 717 C CA . MET A 1 92 ? -6.264 2.393 15.037 1.00 96.25 92 MET A CA 1
ATOM 718 C C . MET A 1 92 ? -5.777 3.813 14.746 1.00 96.25 92 MET A C 1
ATOM 720 O O . MET A 1 92 ? -4.607 4.033 14.431 1.00 96.25 92 MET A O 1
ATOM 724 N N . LEU A 1 93 ? -6.665 4.790 14.915 1.00 94.88 93 LEU A N 1
ATOM 725 C CA . LEU A 1 93 ? -6.267 6.187 15.066 1.00 94.88 93 LEU A CA 1
ATOM 726 C C . LEU A 1 93 ? -5.892 6.436 16.528 1.00 94.88 93 LEU A C 1
ATOM 728 O O . LEU A 1 93 ? -6.643 6.090 17.437 1.00 94.88 93 LEU A O 1
ATOM 732 N N . ASN A 1 94 ? -4.728 7.031 16.767 1.00 91.06 94 ASN A N 1
ATOM 733 C CA . ASN A 1 94 ? -4.345 7.448 18.113 1.00 91.06 94 ASN A CA 1
ATOM 734 C C . ASN A 1 94 ? -5.053 8.763 18.515 1.00 91.06 94 ASN A C 1
ATOM 736 O O . ASN A 1 94 ? -5.744 9.400 17.716 1.00 91.06 94 ASN A O 1
ATOM 740 N N . ASN A 1 95 ? -4.816 9.221 19.748 1.00 87.44 95 ASN A N 1
ATOM 741 C CA . ASN A 1 95 ? -5.406 10.461 20.271 1.00 87.44 95 ASN A CA 1
ATOM 742 C C . ASN A 1 95 ? -5.015 11.726 19.480 1.00 87.44 95 ASN A C 1
ATOM 744 O O . ASN A 1 95 ? -5.706 12.733 19.582 1.00 87.44 95 ASN A O 1
ATOM 748 N N . SER A 1 96 ? -3.920 11.695 18.710 1.00 85.31 96 SER A N 1
ATOM 749 C CA . SER A 1 96 ? -3.518 12.801 17.830 1.00 85.31 96 SER A CA 1
ATOM 750 C C . SER A 1 96 ? -4.119 12.710 16.425 1.00 85.31 96 SER A C 1
ATOM 752 O O . SER A 1 96 ? -3.788 13.537 15.579 1.00 85.31 96 SER A O 1
ATOM 754 N N . GLY A 1 97 ? -4.967 11.712 16.150 1.00 87.75 97 GLY A N 1
ATOM 755 C CA . GLY A 1 97 ? -5.567 11.501 14.832 1.00 87.75 97 GLY A CA 1
ATOM 756 C C . GLY A 1 97 ? -4.641 10.838 13.813 1.00 87.75 97 GLY A C 1
ATOM 757 O O . GLY A 1 97 ? -4.941 10.835 12.624 1.00 87.75 97 GLY A O 1
ATOM 758 N N . SER A 1 98 ? -3.514 10.284 14.254 1.00 91.12 98 SER A N 1
ATOM 759 C CA . SER A 1 98 ? -2.553 9.596 13.394 1.00 91.12 98 SER A CA 1
ATOM 760 C C . SER A 1 98 ? -2.881 8.108 13.319 1.00 91.12 98 SER A C 1
ATOM 762 O O . SER A 1 98 ? -3.117 7.466 14.345 1.00 91.12 98 SER A O 1
ATOM 764 N N . LEU A 1 99 ? -2.860 7.547 12.109 1.00 95.94 99 LEU A N 1
ATOM 765 C CA . LEU A 1 99 ? -3.049 6.114 11.898 1.00 95.94 99 LEU A CA 1
ATOM 766 C C . LEU A 1 99 ? -1.805 5.352 12.360 1.00 95.94 99 LEU A C 1
ATOM 768 O O . LEU A 1 99 ? -0.703 5.582 11.860 1.00 95.94 99 LEU A O 1
ATOM 772 N N . VAL A 1 100 ? -1.985 4.442 13.311 1.00 97.06 100 VAL A N 1
ATOM 773 C CA . VAL A 1 100 ? -0.910 3.648 13.905 1.00 97.06 100 VAL A CA 1
ATOM 774 C C . VAL A 1 100 ? -1.247 2.165 13.865 1.00 97.06 100 VAL A C 1
ATOM 776 O O . VAL A 1 100 ? -2.392 1.756 14.058 1.00 97.06 100 VAL A O 1
ATOM 779 N N . LEU A 1 101 ? -0.217 1.359 13.634 1.00 98.00 101 LEU A N 1
ATOM 780 C CA . LEU A 1 101 ? -0.245 -0.084 13.785 1.00 98.00 101 LEU A CA 1
ATOM 781 C C . LEU A 1 101 ? 0.587 -0.456 15.006 1.00 98.00 101 LEU A C 1
ATOM 783 O O . LEU A 1 101 ? 1.803 -0.232 15.040 1.00 98.00 101 LEU A O 1
ATOM 787 N N . LEU A 1 102 ? -0.072 -1.035 16.000 1.00 97.06 102 LEU A N 1
ATOM 788 C CA . LEU A 1 102 ? 0.529 -1.420 17.265 1.00 97.06 102 LEU A CA 1
ATOM 789 C C . LEU A 1 102 ? 0.606 -2.944 17.398 1.00 97.06 102 LEU A C 1
ATOM 791 O O . LEU A 1 102 ? -0.118 -3.684 16.736 1.00 97.06 102 LEU A O 1
ATOM 795 N N . SER A 1 103 ? 1.495 -3.399 18.273 1.00 95.19 103 SER A N 1
ATOM 796 C CA . SER A 1 103 ? 1.693 -4.803 18.640 1.00 95.19 103 SER A CA 1
ATOM 797 C C . SER A 1 103 ? 2.068 -4.921 20.119 1.00 95.19 103 SER A C 1
ATOM 799 O O . SER A 1 103 ? 2.323 -3.911 20.784 1.00 95.19 103 SER A O 1
ATOM 801 N N . GLN A 1 104 ? 2.100 -6.152 20.632 1.00 90.38 104 GLN A N 1
ATOM 802 C CA . GLN A 1 104 ? 2.418 -6.496 22.018 1.00 90.38 104 GLN A CA 1
ATOM 803 C C . GLN A 1 104 ? 1.543 -5.730 23.015 1.00 90.38 104 GLN A C 1
ATOM 805 O O . GLN A 1 104 ? 2.035 -4.925 23.806 1.00 90.38 104 GLN A O 1
ATOM 810 N N . ASN A 1 105 ? 0.225 -5.948 22.950 1.00 84.31 105 ASN A N 1
ATOM 811 C CA . ASN A 1 105 ? -0.764 -5.243 23.777 1.00 84.31 105 ASN A CA 1
ATOM 812 C C . ASN A 1 105 ? -0.640 -3.712 23.676 1.00 84.31 105 ASN A C 1
ATOM 814 O O . ASN A 1 105 ? -0.666 -3.004 24.681 1.00 84.31 105 ASN A O 1
ATOM 818 N N . SER A 1 106 ? -0.478 -3.212 22.451 1.00 87.50 106 SER A N 1
ATOM 819 C CA . SER A 1 106 ? -0.380 -1.782 22.143 1.00 87.50 106 SER A CA 1
ATOM 820 C C . SER A 1 106 ? 0.859 -1.060 22.696 1.00 87.50 106 SER A C 1
ATOM 822 O O . SER A 1 106 ? 0.856 0.164 22.803 1.00 87.50 106 SER A O 1
ATOM 824 N N . THR A 1 107 ? 1.934 -1.786 23.024 1.00 89.44 107 THR A N 1
ATOM 825 C CA . THR A 1 107 ? 3.172 -1.196 23.572 1.00 89.44 107 THR A CA 1
ATOM 826 C C . THR A 1 107 ? 4.229 -0.885 22.514 1.00 89.44 107 THR A C 1
ATOM 828 O O . THR A 1 107 ? 5.040 0.022 22.706 1.00 89.44 107 THR A O 1
ATOM 831 N N . ILE A 1 108 ? 4.222 -1.590 21.378 1.00 93.88 108 ILE A N 1
ATOM 832 C CA . ILE A 1 108 ? 5.183 -1.389 20.289 1.00 93.88 108 ILE A CA 1
ATOM 833 C C . ILE A 1 108 ? 4.474 -0.856 19.050 1.00 93.88 108 ILE A C 1
ATOM 835 O O . ILE A 1 108 ? 3.599 -1.518 18.496 1.00 93.88 108 ILE A O 1
ATOM 839 N N . VAL A 1 109 ? 4.936 0.289 18.542 1.00 95.94 109 VAL A N 1
ATOM 840 C CA . VAL A 1 109 ? 4.547 0.798 17.219 1.00 95.94 109 VAL A CA 1
ATOM 841 C C . VAL A 1 109 ? 5.280 -0.004 16.142 1.00 95.94 109 VAL A C 1
ATOM 843 O O . VAL A 1 109 ? 6.510 0.068 16.026 1.00 95.94 109 VAL A O 1
ATOM 846 N N . ALA A 1 110 ? 4.539 -0.801 15.375 1.00 96.81 110 ALA A N 1
ATOM 847 C CA . ALA A 1 110 ? 5.057 -1.544 14.230 1.00 96.81 110 ALA A CA 1
ATOM 848 C C . ALA A 1 110 ? 5.128 -0.655 12.978 1.00 96.81 110 ALA A C 1
ATOM 850 O O . ALA A 1 110 ? 6.072 -0.759 12.199 1.00 96.81 110 ALA A O 1
ATOM 851 N N . TRP A 1 111 ? 4.161 0.248 12.808 1.00 97.56 111 TRP A N 1
ATOM 852 C CA . TRP A 1 111 ? 4.094 1.187 11.689 1.00 97.56 111 TRP A CA 1
ATOM 853 C C . TRP A 1 111 ? 3.200 2.386 12.040 1.00 97.56 111 TRP A C 1
ATOM 855 O O . TRP A 1 111 ? 2.336 2.282 12.910 1.00 97.56 111 TRP A O 1
ATOM 865 N N . SER A 1 112 ? 3.391 3.521 11.373 1.00 96.25 112 SER A N 1
ATOM 866 C CA . SER A 1 112 ? 2.515 4.688 11.495 1.00 96.25 112 SER A CA 1
ATOM 867 C C . SER A 1 112 ? 2.470 5.477 10.193 1.00 96.25 112 SER A C 1
ATOM 869 O O . SER A 1 112 ? 3.493 5.635 9.523 1.00 96.25 112 SER A O 1
ATOM 871 N N . ALA A 1 113 ? 1.305 6.030 9.875 1.00 93.56 113 ALA A N 1
ATOM 872 C CA . ALA A 1 113 ? 1.157 7.014 8.818 1.00 93.56 113 ALA A CA 1
ATOM 873 C C . ALA A 1 113 ? 1.763 8.349 9.269 1.00 93.56 113 ALA A C 1
ATOM 875 O O . ALA A 1 113 ? 1.348 8.917 10.281 1.00 93.56 113 ALA A O 1
ATOM 876 N N . ASN A 1 114 ? 2.722 8.871 8.505 1.00 83.50 114 ASN A N 1
ATOM 877 C CA . ASN A 1 114 ? 3.197 10.236 8.700 1.00 83.50 114 ASN A CA 1
ATOM 878 C C . ASN A 1 114 ? 2.214 11.198 8.034 1.00 83.50 114 ASN A C 1
ATOM 880 O O . ASN A 1 114 ? 2.196 11.316 6.812 1.00 83.50 114 ASN A O 1
ATOM 884 N N . SER A 1 115 ? 1.420 11.893 8.844 1.00 79.62 115 SER A N 1
ATOM 885 C CA . SER A 1 115 ? 0.638 13.045 8.403 1.00 79.62 115 SER A CA 1
ATOM 886 C C . SER A 1 115 ? 1.116 14.297 9.126 1.00 79.62 115 SER A C 1
ATOM 888 O O . SER A 1 115 ? 1.396 14.262 10.324 1.00 79.62 115 SER A O 1
ATOM 890 N N . THR A 1 116 ? 1.228 15.401 8.393 1.00 71.19 116 THR A N 1
ATOM 891 C CA . THR A 1 116 ? 1.617 16.710 8.934 1.00 71.19 116 THR A CA 1
ATOM 892 C C . THR A 1 116 ? 0.422 17.542 9.385 1.00 71.19 116 THR A C 1
ATOM 894 O O . THR A 1 116 ? 0.598 18.495 10.140 1.00 71.19 116 THR A O 1
ATOM 897 N N . ASN A 1 117 ? -0.782 17.202 8.922 1.00 75.88 117 ASN A N 1
ATOM 898 C CA . ASN A 1 117 ? -1.990 17.990 9.134 1.00 75.88 117 ASN A CA 1
ATOM 899 C C . ASN A 1 117 ? -2.881 17.304 10.173 1.00 75.88 117 ASN A C 1
ATOM 901 O O . ASN A 1 117 ? -3.025 16.083 10.172 1.00 75.88 117 ASN A O 1
ATOM 905 N N . GLN A 1 118 ? -3.492 18.094 11.053 1.00 78.00 118 GLN A N 1
ATOM 906 C CA . GLN A 1 118 ? -4.441 17.593 12.044 1.00 78.00 118 GLN A CA 1
ATOM 907 C C . GLN A 1 118 ? -5.871 17.831 11.562 1.00 78.00 118 GLN A C 1
ATOM 909 O O . GLN A 1 118 ? -6.211 18.943 11.161 1.00 78.00 118 GLN A O 1
ATOM 914 N N . ALA A 1 119 ? -6.697 16.789 11.621 1.00 83.38 119 ALA A N 1
ATOM 915 C CA . ALA A 1 119 ? -8.141 16.896 11.440 1.00 83.38 119 ALA A CA 1
ATOM 916 C C . ALA A 1 119 ? -8.849 17.073 12.780 1.00 83.38 119 ALA A C 1
ATOM 918 O O . ALA A 1 119 ? -8.370 16.613 13.818 1.00 83.38 119 ALA A O 1
ATOM 919 N N . SER A 1 120 ? -10.025 17.693 12.732 1.00 86.12 120 SER A N 1
ATOM 920 C CA . SER A 1 120 ? -10.910 17.803 13.891 1.00 86.12 120 SER A CA 1
ATOM 921 C C . SER A 1 120 ? -11.606 16.478 14.181 1.00 86.12 120 SER A C 1
ATOM 923 O O . SER A 1 120 ? -11.833 16.150 15.342 1.00 86.12 120 SER A O 1
ATOM 925 N N . ASN A 1 121 ? -11.947 15.721 13.135 1.00 90.88 121 ASN A N 1
ATOM 926 C CA . ASN A 1 121 ? -12.611 14.428 13.260 1.00 90.88 121 ASN A CA 1
ATOM 927 C C . ASN A 1 121 ? -12.048 13.420 12.242 1.00 90.88 121 ASN A C 1
ATOM 929 O O . ASN A 1 121 ? -12.666 13.173 11.204 1.00 90.88 121 ASN A O 1
ATOM 933 N N . PRO A 1 122 ? -10.834 12.892 12.480 1.00 93.25 122 PRO A N 1
ATOM 934 C CA . PRO A 1 122 ? -10.172 12.003 11.538 1.00 93.25 122 PRO A CA 1
ATOM 935 C C . PRO A 1 122 ? -10.855 10.636 11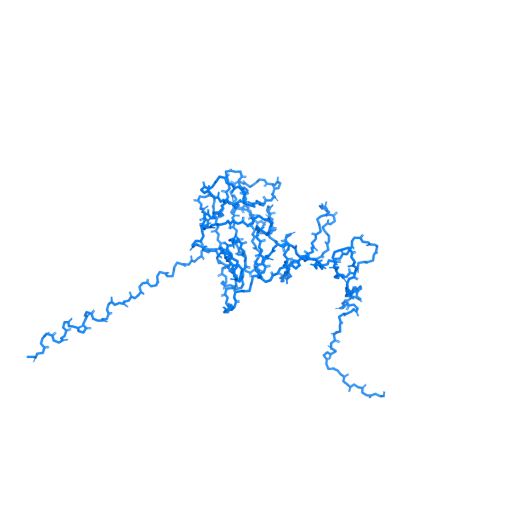.485 1.00 93.25 122 PRO A C 1
ATOM 937 O O . PRO A 1 122 ? -11.186 10.043 12.515 1.00 93.25 122 PRO A O 1
ATOM 940 N N . ILE A 1 123 ? -10.975 10.105 10.273 1.00 94.56 123 ILE A N 1
ATOM 941 C CA . ILE A 1 123 ? -11.408 8.737 9.995 1.00 94.56 123 ILE A CA 1
ATOM 942 C C . ILE A 1 123 ? -10.431 8.063 9.035 1.00 94.56 123 ILE A C 1
ATOM 944 O O . ILE A 1 123 ? -9.775 8.721 8.222 1.00 94.56 123 ILE A O 1
ATOM 948 N N . VAL A 1 124 ? -10.349 6.739 9.123 1.00 96.62 124 VAL A N 1
ATOM 949 C CA . VAL A 1 124 ? -9.677 5.892 8.133 1.00 96.62 124 VAL A CA 1
ATOM 950 C C . VAL A 1 124 ? -10.743 5.322 7.217 1.00 96.62 124 VAL A C 1
ATOM 952 O O . VAL A 1 124 ? -11.757 4.844 7.717 1.00 96.62 124 VAL A O 1
ATOM 955 N N . GLN A 1 125 ? -10.513 5.329 5.909 1.00 96.88 125 GLN A N 1
ATOM 956 C CA . GLN A 1 125 ? -11.432 4.727 4.950 1.00 96.88 125 GLN A CA 1
ATOM 957 C C . GLN A 1 125 ? -10.683 3.931 3.883 1.00 96.88 125 GLN A C 1
ATOM 959 O O . GLN A 1 125 ? -9.684 4.410 3.345 1.00 96.88 125 GLN A O 1
ATOM 964 N N . LEU A 1 126 ? -11.173 2.734 3.557 1.00 98.38 126 LEU A N 1
ATOM 965 C CA . LEU A 1 126 ? -10.734 1.974 2.389 1.00 98.38 126 LEU A CA 1
ATOM 966 C C . LEU A 1 126 ? -11.655 2.286 1.205 1.00 98.38 126 LEU A C 1
ATOM 968 O O . LEU A 1 126 ? -12.825 1.916 1.203 1.00 98.38 126 LEU A O 1
ATOM 972 N N . LEU A 1 127 ? -11.122 2.980 0.202 1.00 97.56 127 LEU A N 1
ATOM 973 C CA . LEU A 1 127 ? -11.871 3.354 -0.996 1.00 97.56 127 LEU A CA 1
ATOM 974 C C . LEU A 1 127 ? -11.988 2.183 -1.983 1.00 97.56 127 LEU A C 1
ATOM 976 O O . LEU A 1 127 ? -11.140 1.292 -2.009 1.00 97.56 127 LEU A O 1
ATOM 980 N N . ASP A 1 128 ? -12.980 2.250 -2.873 1.00 97.19 128 ASP A N 1
ATOM 981 C CA . ASP A 1 128 ? -13.216 1.261 -3.944 1.00 97.19 128 ASP A CA 1
ATOM 982 C C . ASP A 1 128 ? -12.060 1.178 -4.960 1.00 97.19 128 ASP A C 1
ATOM 984 O O . ASP A 1 128 ? -11.925 0.202 -5.688 1.00 97.19 128 ASP A O 1
ATOM 988 N N . SER A 1 129 ? -11.169 2.175 -4.987 1.00 97.06 129 SER A N 1
ATOM 989 C CA . SER A 1 129 ? -9.917 2.126 -5.756 1.00 97.06 129 SER A CA 1
ATOM 990 C C . SER A 1 129 ? -8.838 1.237 -5.124 1.00 97.06 129 SER A C 1
ATOM 992 O O . SER A 1 129 ? -7.812 0.985 -5.754 1.00 97.06 129 SER A O 1
ATOM 994 N N . GLY A 1 130 ? -9.032 0.801 -3.876 1.00 97.81 130 GLY A N 1
ATOM 995 C CA . GLY A 1 130 ? -8.023 0.141 -3.048 1.00 97.81 130 GLY A CA 1
ATOM 996 C C . GLY A 1 130 ? -7.137 1.116 -2.268 1.00 97.81 130 GLY A C 1
ATOM 997 O O . GLY A 1 130 ? -6.214 0.684 -1.579 1.00 97.81 130 GLY A O 1
ATOM 998 N N . ASN A 1 131 ? -7.394 2.426 -2.355 1.00 98.31 131 ASN A N 1
ATOM 999 C CA . ASN A 1 131 ? -6.649 3.428 -1.599 1.00 98.31 131 ASN A CA 1
ATOM 1000 C C . ASN A 1 131 ? -7.165 3.507 -0.155 1.00 98.31 131 ASN A C 1
ATOM 1002 O O . ASN A 1 131 ? -8.307 3.898 0.084 1.00 98.31 131 ASN A O 1
ATOM 1006 N N . LEU A 1 132 ? -6.311 3.172 0.810 1.00 98.12 132 LEU A N 1
ATOM 1007 C CA . LEU A 1 132 ? -6.545 3.449 2.223 1.00 98.12 132 LEU A CA 1
ATOM 1008 C C . LEU A 1 132 ? -6.178 4.903 2.524 1.00 98.12 132 LEU A C 1
ATOM 1010 O O . LEU A 1 132 ? -5.031 5.302 2.315 1.00 98.12 132 LEU A O 1
ATOM 1014 N N . VAL A 1 133 ? -7.127 5.681 3.034 1.00 96.75 133 VAL A N 1
ATOM 1015 C CA . VAL A 1 133 ? -6.958 7.117 3.285 1.00 96.75 133 VAL A CA 1
ATOM 1016 C C . VAL A 1 133 ? -7.254 7.475 4.733 1.00 96.75 133 VAL A C 1
ATOM 1018 O O . VAL A 1 133 ? -8.085 6.845 5.385 1.00 96.75 133 VAL A O 1
ATOM 1021 N N . VAL A 1 134 ? -6.588 8.518 5.223 1.00 95.69 134 VAL A N 1
ATOM 1022 C CA . VAL A 1 134 ? -6.965 9.233 6.445 1.00 95.69 134 VAL A CA 1
ATOM 1023 C C . VAL A 1 134 ? -7.476 10.607 6.028 1.00 95.69 134 VAL A C 1
ATOM 1025 O O . VAL A 1 134 ? -6.770 11.340 5.331 1.00 95.69 134 VAL A O 1
ATOM 1028 N N . ARG A 1 135 ? -8.691 10.966 6.438 1.00 93.38 135 ARG A N 1
ATOM 1029 C CA . ARG A 1 135 ? -9.331 12.251 6.106 1.00 93.38 135 ARG A CA 1
ATOM 1030 C C . ARG A 1 135 ? -10.178 12.760 7.263 1.00 93.38 135 ARG A C 1
ATOM 1032 O O . ARG A 1 135 ? -10.509 11.988 8.158 1.00 93.38 135 ARG A O 1
ATOM 1039 N N . ASP A 1 136 ? -10.533 14.041 7.243 1.00 92.19 136 ASP A N 1
ATOM 1040 C CA . ASP A 1 136 ? -11.563 14.552 8.151 1.00 92.19 136 ASP A CA 1
ATOM 1041 C C . ASP A 1 136 ? -12.943 14.076 7.663 1.00 92.19 136 ASP A C 1
ATOM 1043 O O . ASP A 1 136 ? -13.246 14.131 6.467 1.00 92.19 136 ASP A O 1
ATOM 1047 N N . GLU A 1 137 ? -13.780 13.577 8.571 1.00 90.81 137 GLU A N 1
ATOM 1048 C CA . GLU A 1 137 ? -15.140 13.133 8.250 1.00 90.81 137 GLU A CA 1
ATOM 1049 C C . GLU A 1 137 ? -15.989 14.274 7.675 1.00 90.81 137 GLU A C 1
ATOM 1051 O O . GLU A 1 137 ? -16.827 14.034 6.806 1.00 90.81 137 GLU A O 1
ATOM 1056 N N . LYS A 1 138 ? -15.759 15.507 8.146 1.00 88.00 138 LYS A N 1
ATOM 1057 C CA . LYS A 1 138 ? -16.547 16.694 7.783 1.00 88.00 138 LYS A CA 1
ATOM 1058 C C . LYS A 1 138 ? -15.966 17.484 6.613 1.00 88.00 138 LYS A C 1
ATOM 1060 O O . LYS A 1 138 ? -16.503 18.537 6.285 1.00 88.00 138 LYS A O 1
ATOM 1065 N N . GLU A 1 139 ? -14.869 17.021 6.026 1.00 86.25 139 GLU A N 1
ATOM 1066 C CA . GLU A 1 139 ? -14.263 17.679 4.873 1.00 86.25 139 GLU A CA 1
ATOM 1067 C C . GLU A 1 139 ? -15.188 17.579 3.652 1.00 86.25 139 GLU A C 1
ATOM 1069 O O . GLU A 1 139 ? -15.624 16.491 3.271 1.00 86.25 139 GLU A O 1
ATOM 1074 N N . GLU A 1 140 ? -15.480 18.725 3.033 1.00 82.81 140 GLU A N 1
ATOM 1075 C CA . GLU A 1 140 ? -16.338 18.797 1.846 1.00 82.81 140 GLU A CA 1
ATOM 1076 C C . GLU A 1 140 ? -15.590 18.310 0.602 1.00 82.81 140 GLU A C 1
ATOM 1078 O O . GLU A 1 140 ? -16.171 17.668 -0.278 1.00 82.81 140 GLU A O 1
ATOM 1083 N N . ASN A 1 141 ? -14.282 18.582 0.534 1.00 86.31 141 ASN A N 1
ATOM 1084 C CA . ASN A 1 141 ? -13.433 18.061 -0.524 1.00 86.31 141 ASN A CA 1
ATOM 1085 C C . ASN A 1 141 ? -12.958 16.640 -0.195 1.00 86.31 141 ASN A C 1
ATOM 1087 O O . ASN A 1 141 ? -11.935 16.441 0.459 1.00 86.31 141 ASN A O 1
ATOM 1091 N N . LEU A 1 142 ? -13.670 15.647 -0.726 1.00 78.56 142 LEU A N 1
ATOM 1092 C CA . LEU A 1 142 ? -13.388 14.227 -0.496 1.00 78.56 142 LEU A CA 1
ATOM 1093 C C . LEU A 1 142 ? -11.990 13.768 -0.942 1.00 78.56 142 LEU A C 1
ATOM 1095 O O . LEU A 1 142 ? -11.576 12.692 -0.530 1.00 78.56 142 LEU A O 1
ATOM 1099 N N . GLU A 1 143 ? -11.257 14.556 -1.735 1.00 83.12 143 GLU A N 1
ATOM 1100 C CA . GLU A 1 143 ? -9.881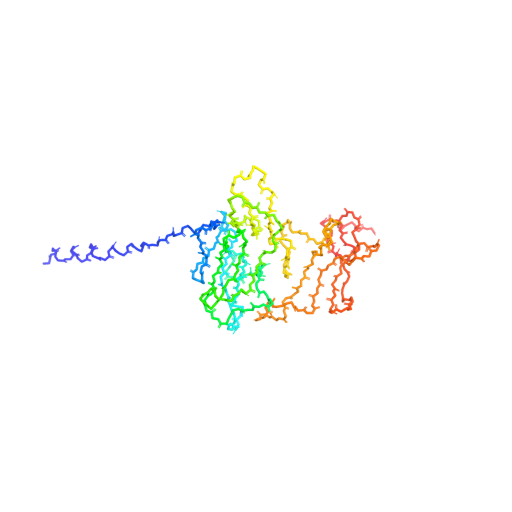 14.249 -2.152 1.00 83.12 143 GLU A CA 1
ATOM 1101 C C . GLU A 1 143 ? -8.804 14.909 -1.271 1.00 83.12 143 GLU A C 1
ATOM 1103 O O . GLU A 1 143 ? -7.607 14.698 -1.482 1.00 83.12 143 GLU A O 1
ATOM 1108 N N . ASN A 1 144 ? -9.193 15.708 -0.272 1.00 89.56 144 ASN A N 1
ATOM 1109 C CA . ASN A 1 144 ? -8.262 16.341 0.660 1.00 89.56 144 ASN A CA 1
ATOM 1110 C C . ASN A 1 144 ? -7.841 15.360 1.768 1.00 89.56 144 ASN A C 1
ATOM 1112 O O . ASN A 1 144 ? -8.298 15.419 2.912 1.00 89.56 144 ASN A O 1
ATOM 1116 N N . TYR A 1 145 ? -6.971 14.419 1.408 1.00 92.62 145 TYR A N 1
ATOM 1117 C CA . TYR A 1 145 ? -6.454 13.416 2.334 1.00 92.62 145 TYR A CA 1
ATOM 1118 C C . TYR A 1 145 ? -5.324 13.972 3.207 1.00 92.62 145 TYR A C 1
ATOM 1120 O O . TYR A 1 145 ? -4.398 14.631 2.735 1.00 92.62 145 TYR A O 1
ATOM 1128 N N . LEU A 1 146 ? -5.353 13.622 4.492 1.00 92.62 146 LEU A N 1
ATOM 1129 C CA . LEU A 1 146 ? -4.258 13.861 5.437 1.00 92.62 146 LEU A CA 1
ATOM 1130 C C . LEU A 1 146 ? -3.108 12.878 5.204 1.00 92.62 146 LEU A C 1
ATOM 1132 O O . LEU A 1 146 ? -1.950 13.186 5.490 1.00 92.62 146 LEU A O 1
ATOM 1136 N N . TRP A 1 147 ? -3.447 11.679 4.734 1.00 94.75 147 TRP A N 1
ATOM 1137 C CA . TRP A 1 147 ? -2.532 10.617 4.342 1.00 94.75 147 TRP A CA 1
ATOM 1138 C C . TRP A 1 147 ? -3.254 9.649 3.400 1.00 94.75 147 TRP A C 1
ATOM 1140 O O . TRP A 1 147 ? -4.455 9.425 3.553 1.00 94.75 147 TRP A O 1
ATOM 1150 N N . GLN A 1 148 ? -2.527 9.033 2.468 1.00 96.25 148 GLN A N 1
ATOM 1151 C CA . GLN A 1 148 ? -3.063 7.981 1.605 1.00 96.25 148 GLN A CA 1
ATOM 1152 C C . GLN A 1 148 ? -2.016 6.909 1.285 1.00 96.25 148 GLN A C 1
ATOM 1154 O O . GLN A 1 148 ? -0.838 7.202 1.079 1.00 96.25 148 GLN A O 1
ATOM 1159 N N . SER A 1 149 ? -2.460 5.659 1.183 1.00 97.69 149 SER A N 1
ATOM 1160 C CA . SER A 1 149 ? -1.611 4.510 0.845 1.00 97.69 149 SER A CA 1
ATOM 1161 C C . SER A 1 149 ? -1.001 4.600 -0.554 1.00 97.69 149 SER A C 1
ATOM 1163 O O . SER A 1 149 ? 0.113 4.123 -0.768 1.00 97.69 149 SER A O 1
ATOM 1165 N N . PHE A 1 150 ? -1.687 5.259 -1.492 1.00 96.62 150 PHE A N 1
ATOM 1166 C CA . PHE A 1 150 ? -1.229 5.419 -2.874 1.00 96.62 150 PHE A CA 1
ATOM 1167 C C . PHE A 1 150 ? 0.050 6.256 -3.004 1.00 96.62 150 PHE A C 1
ATOM 1169 O O . PHE A 1 150 ? 0.768 6.098 -3.991 1.00 96.62 150 PHE A O 1
ATOM 1176 N N . ASP A 1 151 ? 0.383 7.074 -1.999 1.00 95.69 151 ASP A N 1
ATOM 1177 C CA . ASP A 1 151 ? 1.662 7.792 -1.940 1.00 95.69 151 ASP A CA 1
ATOM 1178 C C . ASP A 1 151 ? 2.826 6.914 -1.446 1.00 95.69 151 ASP A C 1
ATOM 1180 O O . ASP A 1 151 ? 3.991 7.292 -1.574 1.00 95.69 151 ASP A O 1
ATOM 1184 N N . TYR A 1 152 ? 2.528 5.715 -0.936 1.00 96.25 152 TYR A N 1
ATOM 1185 C CA . TYR A 1 152 ? 3.494 4.745 -0.415 1.00 96.25 152 TYR A CA 1
ATOM 1186 C C . TYR A 1 152 ? 3.325 3.374 -1.099 1.00 96.25 152 TYR A C 1
ATOM 1188 O O . TYR A 1 152 ? 2.955 2.396 -0.441 1.00 96.25 152 TYR A O 1
ATOM 1196 N N . PRO A 1 153 ? 3.574 3.285 -2.422 1.00 96.38 153 PRO A N 1
ATOM 1197 C CA . PRO A 1 153 ? 3.478 2.043 -3.187 1.00 96.38 153 PRO A CA 1
ATOM 1198 C C . PRO A 1 153 ? 4.344 0.900 -2.638 1.00 96.38 153 PRO A C 1
ATOM 1200 O O . PRO A 1 153 ? 5.420 1.108 -2.072 1.00 96.38 153 PRO A O 1
ATOM 1203 N N . CYS A 1 154 ? 3.885 -0.332 -2.880 1.00 97.12 154 CYS A N 1
ATOM 1204 C CA . CYS A 1 154 ? 4.627 -1.557 -2.583 1.00 97.12 154 CYS A CA 1
ATOM 1205 C C . CYS A 1 154 ? 5.268 -2.132 -3.854 1.00 97.12 154 CYS A C 1
ATOM 1207 O O . CYS A 1 154 ? 6.103 -1.472 -4.464 1.00 97.12 154 CYS A O 1
ATOM 1209 N N . ASP A 1 155 ? 4.919 -3.349 -4.253 1.00 97.06 155 ASP A N 1
ATOM 1210 C CA . ASP A 1 155 ? 5.359 -3.999 -5.493 1.00 97.06 155 ASP A CA 1
ATOM 1211 C C . ASP A 1 155 ? 4.317 -3.921 -6.621 1.00 97.06 155 ASP A C 1
ATOM 1213 O O . ASP A 1 155 ? 4.630 -4.242 -7.765 1.00 97.06 155 ASP A O 1
ATOM 1217 N N . SER A 1 156 ? 3.108 -3.452 -6.311 1.00 96.38 156 SER A N 1
ATOM 1218 C CA . SER A 1 156 ? 1.972 -3.381 -7.230 1.00 96.38 156 SER A CA 1
ATOM 1219 C C . SER A 1 156 ? 1.590 -1.938 -7.569 1.00 96.38 156 SER A C 1
ATOM 1221 O O . SER A 1 156 ? 1.701 -1.041 -6.732 1.00 96.38 156 SER A O 1
ATOM 1223 N N . LEU A 1 157 ? 1.113 -1.724 -8.800 1.00 95.88 157 LEU A N 1
ATOM 1224 C CA . LEU A 1 157 ? 0.573 -0.448 -9.275 1.00 95.88 157 LEU A CA 1
ATOM 1225 C C . LEU A 1 157 ? -0.916 -0.605 -9.599 1.00 95.88 157 LEU A C 1
ATOM 1227 O O . LEU A 1 157 ? -1.271 -1.246 -10.588 1.00 95.88 157 LEU A O 1
ATOM 1231 N N . LEU A 1 158 ? -1.777 -0.015 -8.773 1.00 96.56 158 LEU A N 1
ATOM 1232 C CA . LEU A 1 158 ? -3.223 0.030 -8.988 1.00 96.56 158 LEU A CA 1
ATOM 1233 C C . LEU A 1 158 ? -3.631 1.234 -9.853 1.00 96.56 158 LEU A C 1
ATOM 1235 O O . LEU A 1 158 ? -2.907 2.236 -9.904 1.00 96.56 158 LEU A O 1
ATOM 1239 N N . PRO A 1 159 ? -4.807 1.185 -10.507 1.00 95.44 159 PRO A N 1
ATOM 1240 C CA . PRO A 1 159 ? -5.375 2.352 -11.172 1.00 95.44 159 PRO A CA 1
ATOM 1241 C C . PRO A 1 159 ? -5.466 3.557 -10.224 1.00 95.44 159 PRO A C 1
ATOM 1243 O O . PRO A 1 159 ? -5.953 3.446 -9.104 1.00 95.44 159 PRO A O 1
ATOM 1246 N N . GLY A 1 160 ? -4.984 4.717 -10.676 1.00 93.31 160 GLY A N 1
ATOM 1247 C CA . GLY A 1 160 ? -4.950 5.955 -9.885 1.00 93.31 160 GLY A CA 1
ATOM 1248 C C . GLY A 1 160 ? -3.668 6.169 -9.070 1.00 93.31 160 GLY A C 1
ATOM 1249 O O . GLY A 1 160 ? -3.409 7.296 -8.645 1.00 93.31 160 GLY A O 1
ATOM 1250 N N . MET A 1 161 ? -2.826 5.144 -8.899 1.00 95.12 161 MET A N 1
ATOM 1251 C CA . MET A 1 161 ? -1.485 5.315 -8.334 1.00 95.12 161 MET A CA 1
ATOM 1252 C C . MET A 1 161 ? -0.553 6.033 -9.317 1.00 95.12 161 MET A C 1
ATOM 1254 O O . MET A 1 161 ? -0.746 6.010 -10.534 1.00 95.12 161 MET A O 1
ATOM 1258 N N . LYS A 1 162 ? 0.495 6.658 -8.778 1.00 93.25 162 LYS A N 1
ATOM 1259 C CA . LYS A 1 162 ? 1.482 7.421 -9.548 1.00 93.25 162 LYS A CA 1
ATOM 1260 C C . LYS A 1 162 ? 2.838 6.720 -9.515 1.00 93.25 162 LYS A C 1
ATOM 1262 O O . LYS A 1 162 ? 3.174 6.048 -8.546 1.00 93.25 162 LYS A O 1
ATOM 1267 N N . LEU A 1 163 ? 3.628 6.911 -10.569 1.00 92.38 163 LEU A N 1
ATOM 1268 C CA . LEU A 1 163 ? 5.062 6.623 -10.587 1.00 92.38 163 LEU A CA 1
ATOM 1269 C C . LEU A 1 163 ? 5.810 7.901 -10.946 1.00 92.38 163 LEU A C 1
ATOM 1271 O O . LEU A 1 163 ? 5.363 8.661 -11.805 1.00 92.38 163 LEU A O 1
ATOM 1275 N N . GLY A 1 164 ? 6.956 8.125 -10.312 1.00 92.19 164 GLY A N 1
ATOM 1276 C CA . GLY A 1 164 ? 7.775 9.311 -10.528 1.00 92.19 164 GLY A CA 1
ATOM 1277 C C . GLY A 1 164 ? 7.992 10.092 -9.247 1.00 92.19 164 GLY A C 1
ATOM 1278 O O . GLY A 1 164 ? 8.361 9.506 -8.237 1.00 92.19 164 GLY A O 1
ATOM 1279 N N . TRP A 1 165 ? 7.820 11.409 -9.307 1.00 92.00 165 TRP A N 1
ATOM 1280 C CA . TRP A 1 165 ? 8.189 12.306 -8.215 1.00 92.00 165 TRP A CA 1
ATOM 1281 C C . TRP A 1 165 ? 7.099 13.336 -7.973 1.00 92.00 165 TRP A C 1
ATOM 1283 O O . TRP A 1 165 ? 6.587 13.937 -8.920 1.00 92.00 165 TRP A O 1
ATOM 1293 N N . ASP A 1 166 ? 6.800 13.590 -6.707 1.00 90.50 166 ASP A N 1
ATOM 1294 C CA . ASP A 1 166 ? 6.078 14.789 -6.312 1.00 90.50 166 ASP A CA 1
ATOM 1295 C C . ASP A 1 166 ? 7.054 15.974 -6.327 1.00 90.50 166 ASP A C 1
ATOM 1297 O O . ASP A 1 166 ? 7.964 16.064 -5.503 1.00 90.50 166 ASP A O 1
ATOM 1301 N N . SER A 1 167 ? 6.865 16.909 -7.259 1.00 88.62 167 SER A N 1
ATOM 1302 C CA . SER A 1 167 ? 7.721 18.094 -7.387 1.00 88.62 167 SER A CA 1
ATOM 1303 C C . SER A 1 167 ? 7.639 19.051 -6.194 1.00 88.62 167 SER A C 1
ATOM 1305 O O . SER A 1 167 ? 8.522 19.889 -6.032 1.00 88.62 167 SER A O 1
ATOM 1307 N N . ARG A 1 168 ? 6.581 18.969 -5.376 1.00 89.38 168 ARG A N 1
ATOM 1308 C CA . ARG A 1 168 ? 6.383 19.818 -4.195 1.00 89.38 168 ARG A CA 1
ATOM 1309 C C . ARG A 1 168 ? 7.059 19.235 -2.958 1.00 89.38 168 ARG A C 1
ATOM 1311 O O . ARG A 1 168 ? 7.672 19.984 -2.205 1.00 89.38 168 ARG A O 1
ATOM 1318 N N . THR A 1 169 ? 6.913 17.931 -2.724 1.00 88.81 169 THR A N 1
ATOM 1319 C CA . THR A 1 169 ? 7.427 17.266 -1.509 1.00 88.81 169 THR A CA 1
ATOM 1320 C C . THR A 1 169 ? 8.769 16.566 -1.725 1.00 88.81 169 THR A C 1
ATOM 1322 O O . THR A 1 169 ? 9.462 16.263 -0.757 1.00 88.81 169 THR A O 1
ATOM 1325 N N . GLY A 1 170 ? 9.153 16.311 -2.979 1.00 90.62 170 GLY A N 1
ATOM 1326 C CA . GLY A 1 170 ? 10.324 15.509 -3.333 1.00 90.62 170 GLY A CA 1
ATOM 1327 C C . GLY A 1 170 ? 10.125 14.004 -3.133 1.00 90.62 170 GLY A C 1
ATOM 1328 O O . GLY A 1 170 ? 11.082 13.248 -3.288 1.00 90.62 170 GLY A O 1
ATOM 1329 N N . GLN A 1 171 ? 8.913 13.556 -2.787 1.00 91.12 171 GLN A N 1
ATOM 1330 C CA . GLN A 1 171 ? 8.593 12.145 -2.584 1.00 91.12 171 GLN A CA 1
ATOM 1331 C C . GLN A 1 171 ? 8.739 11.365 -3.899 1.00 91.12 171 GLN A C 1
ATOM 1333 O O . GLN A 1 171 ? 8.145 11.728 -4.914 1.00 91.12 171 GLN A O 1
ATOM 1338 N N . GLU A 1 172 ? 9.504 10.272 -3.869 1.00 93.38 172 GLU A N 1
ATOM 1339 C CA . GLU A 1 172 ? 9.573 9.308 -4.971 1.00 93.38 172 GLU A CA 1
ATOM 1340 C C . GLU A 1 172 ? 8.409 8.315 -4.853 1.00 93.38 172 GLU A C 1
ATOM 1342 O O . GLU A 1 172 ? 8.258 7.636 -3.831 1.00 93.38 172 GLU A O 1
ATOM 1347 N N . TRP A 1 173 ? 7.620 8.186 -5.916 1.00 95.12 173 TRP A N 1
ATOM 1348 C CA . TRP A 1 173 ? 6.674 7.095 -6.104 1.00 95.12 173 TRP A CA 1
ATOM 1349 C C . TRP A 1 173 ? 7.314 6.017 -6.978 1.00 95.12 173 TRP A C 1
ATOM 1351 O O . TRP A 1 173 ? 7.489 6.182 -8.192 1.00 95.12 173 TRP A O 1
ATOM 1361 N N . ARG A 1 174 ? 7.670 4.896 -6.351 1.00 95.31 174 ARG A N 1
ATOM 1362 C CA . ARG A 1 174 ? 8.334 3.761 -6.998 1.00 95.31 174 ARG A CA 1
ATOM 1363 C C . ARG A 1 174 ? 7.780 2.434 -6.515 1.00 95.31 174 ARG A C 1
ATOM 1365 O O . ARG A 1 174 ? 7.405 2.308 -5.355 1.00 95.31 174 ARG A O 1
ATOM 1372 N N . LEU A 1 175 ? 7.844 1.418 -7.363 1.00 97.62 175 LEU A N 1
ATOM 1373 C CA . LEU A 1 175 ? 7.587 0.048 -6.936 1.00 97.62 175 LEU A CA 1
ATOM 1374 C C . LEU A 1 175 ? 8.872 -0.593 -6.415 1.00 97.62 175 LEU A C 1
ATOM 1376 O O . LEU A 1 175 ? 9.970 -0.335 -6.917 1.00 97.62 175 LEU A O 1
ATOM 1380 N N . SER A 1 176 ? 8.726 -1.461 -5.425 1.00 97.50 176 SER A N 1
ATOM 1381 C CA . SER A 1 176 ? 9.787 -2.287 -4.858 1.00 97.50 176 SER A CA 1
ATOM 1382 C C . SER A 1 176 ? 9.259 -3.697 -4.651 1.00 97.50 176 SER A C 1
ATOM 1384 O O . SER A 1 176 ? 8.356 -3.905 -3.836 1.00 97.50 176 SER A O 1
ATOM 1386 N N . ALA A 1 177 ? 9.836 -4.651 -5.380 1.00 97.69 177 ALA A N 1
ATOM 1387 C CA . ALA A 1 177 ? 9.463 -6.056 -5.293 1.00 97.69 177 ALA A CA 1
ATOM 1388 C C . ALA A 1 177 ? 9.547 -6.556 -3.846 1.00 97.69 177 ALA A C 1
ATOM 1390 O O . ALA A 1 177 ? 10.301 -6.015 -3.031 1.00 97.69 177 ALA A O 1
ATOM 1391 N N . TRP A 1 178 ? 8.789 -7.595 -3.521 1.00 98.00 178 TRP A N 1
ATOM 1392 C CA . TRP A 1 178 ? 9.021 -8.343 -2.291 1.00 98.00 178 TRP A CA 1
ATOM 1393 C C . TRP A 1 178 ? 10.389 -9.027 -2.345 1.00 98.00 178 TRP A C 1
ATOM 1395 O O . TRP A 1 178 ? 10.909 -9.341 -3.421 1.00 98.00 178 TRP A O 1
ATOM 1405 N N . LYS A 1 179 ? 10.994 -9.246 -1.180 1.00 97.75 179 LYS A N 1
ATOM 1406 C CA . LYS A 1 179 ? 12.287 -9.920 -1.070 1.00 97.75 179 LYS A CA 1
ATOM 1407 C C . LYS A 1 179 ? 12.179 -11.401 -1.431 1.00 97.75 179 LYS A C 1
ATOM 1409 O O . LYS A 1 179 ? 13.097 -11.947 -2.041 1.00 97.75 179 LYS A O 1
ATOM 1414 N N . SER A 1 180 ? 11.067 -12.038 -1.075 1.00 97.00 180 SER A N 1
ATOM 1415 C CA . SER A 1 180 ? 10.699 -13.398 -1.479 1.00 97.00 180 SER A CA 1
ATOM 1416 C C . SER A 1 180 ? 9.172 -13.581 -1.394 1.00 97.00 180 SER A C 1
ATOM 1418 O O . SER A 1 180 ? 8.493 -12.706 -0.855 1.00 97.00 180 SER A O 1
ATOM 1420 N N . PRO A 1 181 ? 8.604 -14.706 -1.871 1.00 95.31 181 PRO A N 1
ATOM 1421 C CA . PRO A 1 181 ? 7.171 -14.989 -1.714 1.00 95.31 181 PRO A CA 1
ATOM 1422 C C . PRO A 1 181 ? 6.673 -15.001 -0.255 1.00 95.31 181 PRO A C 1
ATOM 1424 O O . PRO A 1 181 ? 5.499 -14.739 -0.011 1.00 95.31 181 PRO A O 1
ATOM 1427 N N . ASP A 1 182 ? 7.561 -15.276 0.706 1.00 96.69 182 ASP A N 1
ATOM 1428 C CA . ASP A 1 182 ? 7.255 -15.341 2.144 1.00 96.69 182 ASP A CA 1
ATOM 1429 C C . ASP A 1 182 ? 7.704 -14.079 2.919 1.00 96.69 182 ASP A C 1
ATOM 1431 O O . ASP A 1 182 ? 7.492 -13.979 4.130 1.00 96.69 182 ASP A O 1
ATOM 1435 N N . ASP A 1 183 ? 8.366 -13.122 2.258 1.00 97.56 183 ASP A N 1
ATOM 1436 C CA . ASP A 1 183 ? 8.926 -11.920 2.886 1.00 97.56 183 ASP A CA 1
ATOM 1437 C C . ASP A 1 183 ? 8.593 -10.661 2.064 1.00 97.56 183 ASP A C 1
ATOM 1439 O O . ASP A 1 183 ? 9.277 -10.358 1.076 1.00 97.56 183 ASP A O 1
ATOM 1443 N N . PRO A 1 184 ? 7.575 -9.887 2.487 1.00 97.75 184 PRO A N 1
ATOM 1444 C CA . PRO A 1 184 ? 7.141 -8.695 1.786 1.00 97.75 184 PRO A CA 1
ATOM 1445 C C . PRO A 1 184 ? 8.078 -7.508 1.990 1.00 97.75 184 PRO A C 1
ATOM 1447 O O . PRO A 1 184 ? 7.815 -6.450 1.420 1.00 97.75 184 PRO A O 1
ATOM 1450 N N . SER A 1 185 ? 9.157 -7.615 2.774 1.00 97.88 185 SER A N 1
ATOM 1451 C CA . SER A 1 185 ? 10.140 -6.532 2.882 1.00 97.88 185 SER A CA 1
ATOM 1452 C C . SER A 1 185 ? 10.708 -6.143 1.503 1.00 97.88 185 SER A C 1
ATOM 1454 O O . SER A 1 185 ? 10.667 -6.948 0.568 1.00 97.88 185 SER A O 1
ATOM 1456 N N . PRO A 1 186 ? 11.185 -4.897 1.313 1.00 97.62 186 PRO A N 1
ATOM 1457 C CA . PRO A 1 186 ? 11.712 -4.462 0.022 1.00 97.62 186 PRO A CA 1
ATOM 1458 C C . PRO A 1 186 ? 12.874 -5.344 -0.459 1.00 97.62 186 PRO A C 1
ATOM 1460 O O . PRO A 1 186 ? 13.898 -5.469 0.212 1.00 97.62 186 PRO A O 1
ATOM 1463 N N . GLY A 1 187 ? 12.701 -5.944 -1.634 1.00 96.62 187 GLY A N 1
ATOM 1464 C CA . GLY A 1 187 ? 13.710 -6.721 -2.342 1.00 96.62 187 GLY A CA 1
ATOM 1465 C C . GLY A 1 187 ? 14.655 -5.856 -3.179 1.00 96.62 187 GLY A C 1
ATOM 1466 O O . GLY A 1 187 ? 14.638 -4.627 -3.129 1.00 96.62 187 GLY A O 1
ATOM 1467 N N . GLU A 1 188 ? 15.493 -6.512 -3.984 1.00 96.12 188 GLU A N 1
ATOM 1468 C CA . GLU A 1 188 ? 16.522 -5.834 -4.790 1.00 96.12 188 GLU A CA 1
ATOM 1469 C C . GLU A 1 188 ? 15.973 -5.145 -6.044 1.00 96.12 188 GLU A C 1
ATOM 1471 O O . GLU A 1 188 ? 16.626 -4.251 -6.586 1.00 96.12 188 GLU A O 1
ATOM 1476 N N . LEU A 1 189 ? 14.804 -5.574 -6.528 1.00 97.31 189 LEU A N 1
ATOM 1477 C CA . LEU A 1 189 ? 14.196 -5.038 -7.739 1.00 97.31 189 LEU A CA 1
ATOM 1478 C C . LEU A 1 189 ? 13.304 -3.841 -7.418 1.00 97.31 189 LEU A C 1
ATOM 1480 O O . LEU A 1 189 ? 12.384 -3.922 -6.605 1.00 97.31 189 LEU A O 1
ATOM 1484 N N . THR A 1 190 ? 13.554 -2.737 -8.113 1.00 97.06 190 THR A N 1
ATOM 1485 C CA . THR A 1 190 ? 12.745 -1.517 -8.035 1.00 97.06 190 THR A CA 1
ATOM 1486 C C . THR A 1 190 ? 12.346 -1.059 -9.424 1.00 97.06 190 THR A C 1
ATOM 1488 O O . THR A 1 190 ? 13.089 -1.277 -10.380 1.00 97.06 190 THR A O 1
ATOM 1491 N N . TYR A 1 191 ? 11.187 -0.418 -9.540 1.00 95.50 191 TYR A N 1
ATOM 1492 C CA . TYR A 1 191 ? 10.680 0.130 -10.794 1.00 95.50 191 TYR A CA 1
ATOM 1493 C C . TYR A 1 191 ? 10.221 1.569 -10.577 1.00 95.50 191 TYR A C 1
ATOM 1495 O O . TYR A 1 191 ? 9.301 1.827 -9.800 1.00 95.50 191 TYR A O 1
ATOM 1503 N N . ALA A 1 192 ? 10.909 2.511 -11.216 1.00 93.06 192 ALA A N 1
ATOM 1504 C CA . ALA A 1 192 ? 10.743 3.939 -10.964 1.00 93.06 192 ALA A CA 1
ATOM 1505 C C . ALA A 1 192 ? 11.109 4.771 -12.196 1.00 93.06 192 ALA A C 1
ATOM 1507 O O . ALA A 1 192 ? 11.745 4.277 -13.130 1.00 93.06 192 ALA A O 1
ATOM 1508 N N . ILE A 1 193 ? 10.763 6.058 -12.157 1.00 91.69 193 ILE A N 1
ATOM 1509 C CA . ILE A 1 193 ? 11.330 7.069 -13.054 1.00 91.69 193 ILE A CA 1
ATOM 1510 C C . ILE A 1 193 ? 12.533 7.677 -12.325 1.00 91.69 193 ILE A C 1
ATOM 1512 O O . ILE A 1 193 ? 12.327 8.370 -11.331 1.00 91.69 193 ILE A O 1
ATOM 1516 N N . PRO A 1 194 ? 13.787 7.437 -12.748 1.00 87.56 194 PRO A N 1
ATOM 1517 C CA . PRO A 1 194 ? 14.941 8.046 -12.099 1.00 87.56 194 PRO A CA 1
ATOM 1518 C C . PRO A 1 194 ? 14.871 9.575 -12.158 1.00 87.56 194 PRO A C 1
ATOM 1520 O O . PRO A 1 194 ? 14.456 10.137 -13.169 1.00 87.56 194 PRO A O 1
ATOM 1523 N N . HIS A 1 195 ? 15.334 10.249 -11.104 1.00 83.31 195 HIS A N 1
ATOM 1524 C CA . HIS A 1 195 ? 15.424 11.709 -11.078 1.00 83.31 195 HIS A CA 1
ATOM 1525 C C . HIS A 1 195 ? 16.582 12.194 -11.965 1.00 83.31 195 HIS A C 1
ATOM 1527 O O . HIS A 1 195 ? 17.710 12.377 -11.508 1.00 83.31 195 HIS A O 1
ATOM 1533 N N . ASN A 1 196 ? 16.337 12.313 -13.266 1.00 81.19 196 ASN A N 1
ATOM 1534 C CA . ASN A 1 196 ? 17.296 12.814 -14.243 1.00 81.19 196 ASN A CA 1
ATOM 1535 C C . ASN A 1 196 ? 16.581 13.673 -15.301 1.00 81.19 196 ASN A C 1
ATOM 1537 O O . ASN A 1 196 ? 15.357 13.776 -15.322 1.00 81.19 196 ASN A O 1
ATOM 1541 N N . ASN A 1 197 ? 17.355 14.285 -16.198 1.00 76.62 197 ASN A N 1
ATOM 1542 C CA . ASN A 1 197 ? 16.823 15.209 -17.206 1.00 76.62 197 ASN A CA 1
ATOM 1543 C C . ASN A 1 197 ? 15.940 14.538 -18.274 1.00 76.62 197 ASN A C 1
ATOM 1545 O O . ASN A 1 197 ? 15.383 15.239 -19.116 1.00 76.62 197 ASN A O 1
ATOM 1549 N N . TYR A 1 198 ? 15.847 13.205 -18.294 1.00 78.56 198 TYR A N 1
ATOM 1550 C CA . TYR A 1 198 ? 15.144 12.474 -19.339 1.00 78.56 198 TYR A CA 1
ATOM 1551 C C . TYR A 1 198 ? 14.246 11.392 -18.729 1.00 78.56 198 TYR A C 1
ATOM 1553 O O . TYR A 1 198 ? 14.720 10.283 -18.474 1.00 78.56 198 TYR A O 1
ATOM 1561 N N . PRO A 1 199 ? 12.959 11.700 -18.477 1.00 83.88 199 PRO A N 1
ATOM 1562 C CA . PRO A 1 199 ? 12.070 10.794 -17.769 1.00 83.88 199 PRO A CA 1
ATOM 1563 C C . PRO A 1 199 ? 11.875 9.499 -18.562 1.00 83.88 199 PRO A C 1
ATOM 1565 O O . PRO A 1 199 ? 11.243 9.462 -19.618 1.00 83.88 199 PRO A O 1
ATOM 1568 N N . GLU A 1 200 ? 12.421 8.418 -18.019 1.00 89.75 200 GLU A N 1
ATOM 1569 C CA . GLU A 1 200 ? 12.279 7.059 -18.525 1.00 89.75 200 GLU A CA 1
ATOM 1570 C C . GLU A 1 200 ? 11.900 6.128 -17.378 1.00 89.75 200 GLU A C 1
ATOM 1572 O O . GLU A 1 200 ? 12.410 6.263 -16.267 1.00 89.75 200 GLU A O 1
ATOM 1577 N N . LEU A 1 201 ? 11.024 5.160 -17.643 1.00 90.81 201 LEU A N 1
ATOM 1578 C CA . LEU A 1 201 ? 10.752 4.103 -16.673 1.00 90.81 201 LEU A CA 1
ATOM 1579 C C . LEU A 1 201 ? 11.873 3.064 -16.722 1.00 90.81 201 LEU A C 1
ATOM 1581 O O . LEU A 1 201 ? 12.247 2.564 -17.791 1.00 90.81 201 LEU A O 1
ATOM 1585 N N . VAL A 1 202 ? 12.424 2.754 -15.551 1.00 92.88 202 VAL A N 1
ATOM 1586 C CA . VAL A 1 202 ? 13.588 1.882 -15.403 1.00 92.88 202 VAL A CA 1
ATOM 1587 C C . VAL A 1 202 ? 13.360 0.914 -14.256 1.00 92.88 202 VAL A C 1
ATOM 1589 O O . VAL A 1 202 ? 12.991 1.309 -13.150 1.00 92.88 202 VAL A O 1
ATOM 1592 N N . MET A 1 203 ? 13.659 -0.355 -14.518 1.00 95.25 203 MET A N 1
ATOM 1593 C CA . MET A 1 203 ? 13.846 -1.353 -13.481 1.00 95.25 203 MET A CA 1
ATOM 1594 C C . MET A 1 203 ? 15.315 -1.387 -13.071 1.00 95.25 203 MET A C 1
ATOM 1596 O O . MET A 1 203 ? 16.201 -1.527 -13.921 1.00 95.25 203 MET A O 1
ATOM 1600 N N . LYS A 1 204 ? 15.583 -1.291 -11.774 1.00 94.88 204 LYS A N 1
ATOM 1601 C CA . LYS A 1 204 ? 16.923 -1.461 -11.210 1.00 94.88 204 LYS A CA 1
ATOM 1602 C C . LYS A 1 204 ? 16.989 -2.719 -10.361 1.00 94.88 204 LYS A C 1
ATOM 1604 O O . LYS A 1 204 ? 16.012 -3.045 -9.693 1.00 94.88 204 LYS A O 1
ATOM 1609 N N . LYS A 1 205 ? 18.152 -3.368 -10.356 1.00 96.50 205 LYS A N 1
ATOM 1610 C CA . LYS A 1 205 ? 18.534 -4.381 -9.371 1.00 96.50 205 LYS A CA 1
ATOM 1611 C C . LYS A 1 205 ? 19.640 -3.787 -8.502 1.00 96.50 205 LYS A C 1
ATOM 1613 O O . LYS A 1 205 ? 20.758 -3.584 -8.972 1.00 96.50 205 LYS A O 1
ATOM 1618 N N . GLY A 1 206 ? 19.313 -3.421 -7.265 1.00 92.00 206 GLY A N 1
ATOM 1619 C CA . GLY A 1 206 ? 20.198 -2.598 -6.439 1.00 92.00 206 GLY A CA 1
ATOM 1620 C C . GLY A 1 206 ? 20.458 -1.233 -7.092 1.00 92.00 206 GLY A C 1
ATOM 1621 O O . GLY A 1 206 ? 19.524 -0.477 -7.361 1.00 92.00 206 GLY A O 1
ATOM 1622 N N . SER A 1 207 ? 21.723 -0.907 -7.358 1.00 89.25 207 SER A N 1
ATOM 1623 C CA . SER A 1 207 ? 22.124 0.338 -8.031 1.00 89.25 207 SER A CA 1
ATOM 1624 C C . SER A 1 207 ? 22.158 0.235 -9.561 1.00 89.25 207 SER A C 1
ATOM 1626 O O . SER A 1 207 ? 22.180 1.267 -10.238 1.00 89.25 207 SER A O 1
ATOM 1628 N N . GLU A 1 208 ? 22.140 -0.976 -10.120 1.00 93.88 208 GLU A N 1
ATOM 1629 C CA . GLU A 1 208 ? 22.325 -1.208 -11.551 1.00 93.88 208 GLU A CA 1
ATOM 1630 C C . GLU A 1 208 ? 20.998 -1.165 -12.312 1.00 93.88 208 GLU A C 1
ATOM 1632 O O . GLU A 1 208 ? 19.979 -1.687 -11.856 1.00 93.88 208 GLU A O 1
ATOM 1637 N N . LYS A 1 209 ? 20.999 -0.555 -13.506 1.00 92.88 209 LYS A N 1
ATOM 1638 C CA . LYS A 1 209 ? 19.846 -0.613 -14.414 1.00 92.88 209 LYS A CA 1
ATOM 1639 C C . LYS A 1 209 ? 19.747 -2.029 -14.984 1.00 92.88 209 LYS A C 1
ATOM 1641 O O . LYS A 1 209 ? 20.631 -2.454 -15.717 1.00 92.88 209 LYS A O 1
ATOM 1646 N N . TYR A 1 210 ? 18.661 -2.725 -14.666 1.00 92.62 210 TYR A N 1
ATOM 1647 C CA . TYR A 1 210 ? 18.410 -4.093 -15.116 1.00 92.62 210 TYR A CA 1
ATOM 1648 C C . TYR A 1 210 ? 17.587 -4.127 -16.407 1.00 92.62 210 TYR A C 1
ATOM 1650 O O . TYR A 1 210 ? 17.896 -4.868 -17.334 1.00 92.62 210 TYR A O 1
ATOM 1658 N N . PHE A 1 211 ? 16.558 -3.281 -16.491 1.00 91.50 211 PHE A N 1
ATOM 1659 C CA . PHE A 1 211 ? 15.701 -3.162 -17.666 1.00 91.50 211 PHE A CA 1
ATOM 1660 C C . PHE A 1 211 ? 15.249 -1.715 -17.851 1.00 91.50 211 PHE A C 1
ATOM 1662 O O . PHE A 1 211 ? 15.072 -0.969 -16.886 1.00 91.50 211 PHE A O 1
ATOM 1669 N N . ARG A 1 212 ? 15.051 -1.308 -19.103 1.00 91.25 212 ARG A N 1
ATOM 1670 C CA . ARG A 1 212 ? 14.624 0.041 -19.464 1.00 91.25 212 ARG A CA 1
ATOM 1671 C C . ARG A 1 212 ? 13.389 -0.041 -20.346 1.00 91.25 212 ARG A C 1
ATOM 1673 O O . ARG A 1 212 ? 13.478 -0.423 -21.508 1.00 91.25 212 ARG A O 1
ATOM 1680 N N . THR A 1 213 ? 12.266 0.402 -19.798 1.00 90.25 213 THR A N 1
ATOM 1681 C CA . THR A 1 213 ? 11.016 0.610 -20.537 1.00 90.25 213 THR A CA 1
ATOM 1682 C C . THR A 1 213 ? 11.142 1.810 -21.477 1.00 90.25 213 THR A C 1
ATOM 1684 O O . THR A 1 213 ? 10.475 1.877 -22.501 1.00 90.25 213 THR A O 1
ATOM 1687 N N . GLY A 1 214 ? 12.048 2.741 -21.168 1.00 87.38 214 GLY A N 1
ATOM 1688 C CA . GLY A 1 214 ? 12.393 3.864 -22.035 1.00 87.38 214 GLY A CA 1
ATOM 1689 C C . GLY A 1 214 ? 11.472 5.073 -21.864 1.00 87.38 214 GLY A C 1
ATOM 1690 O O . GLY A 1 214 ? 10.651 5.099 -20.943 1.00 87.38 214 GLY A O 1
ATOM 1691 N N . PRO A 1 215 ? 11.656 6.113 -22.693 1.00 88.88 215 PRO A N 1
ATOM 1692 C CA . PRO A 1 215 ? 10.853 7.328 -22.643 1.00 88.88 215 PRO A CA 1
ATOM 1693 C C . PRO A 1 215 ? 9.421 7.119 -23.122 1.00 88.88 215 PRO A C 1
ATOM 1695 O O . PRO A 1 215 ? 9.121 6.232 -23.925 1.00 88.88 215 PRO A O 1
ATOM 1698 N N . TRP A 1 216 ? 8.552 8.011 -22.661 1.00 86.38 216 TRP A N 1
ATOM 1699 C CA . TRP A 1 216 ? 7.211 8.183 -23.198 1.00 86.38 216 TRP A CA 1
ATOM 1700 C C . TRP A 1 216 ? 7.264 8.898 -24.552 1.00 86.38 216 TRP A C 1
ATOM 1702 O O . TRP A 1 216 ? 7.875 9.961 -24.659 1.00 86.38 216 TRP A O 1
ATOM 1712 N N . ASN A 1 217 ? 6.613 8.347 -25.579 1.00 86.56 217 ASN A N 1
ATOM 1713 C CA . ASN A 1 217 ? 6.576 8.952 -26.917 1.00 86.56 217 ASN A CA 1
ATOM 1714 C C . ASN A 1 217 ? 5.296 9.761 -27.210 1.00 86.56 217 ASN A C 1
ATOM 1716 O O . ASN A 1 217 ? 5.103 10.190 -28.343 1.00 86.56 217 ASN A O 1
ATOM 1720 N N . GLY A 1 218 ? 4.412 9.938 -26.223 1.00 84.88 218 GLY A N 1
ATOM 1721 C CA . GLY A 1 218 ? 3.082 10.535 -26.404 1.00 84.88 218 GLY A CA 1
ATOM 1722 C C . GLY A 1 218 ? 1.937 9.516 -26.416 1.00 84.88 218 GLY A C 1
ATOM 1723 O O . GLY A 1 218 ? 0.810 9.882 -26.096 1.00 84.88 218 GLY A O 1
ATOM 1724 N N . HIS A 1 219 ? 2.227 8.245 -26.712 1.00 85.38 219 HIS A N 1
ATOM 1725 C CA . HIS A 1 219 ? 1.234 7.171 -26.836 1.00 85.38 219 HIS A CA 1
ATOM 1726 C C . HIS A 1 219 ? 1.562 5.935 -25.998 1.00 85.38 219 HIS A C 1
ATOM 1728 O O . HIS A 1 219 ? 0.674 5.355 -25.381 1.00 85.38 219 HIS A O 1
ATOM 1734 N N . VAL A 1 220 ? 2.829 5.519 -26.001 1.00 85.19 220 VAL A N 1
ATOM 1735 C CA . VAL A 1 220 ? 3.352 4.361 -25.272 1.00 85.19 220 VAL A CA 1
ATOM 1736 C C . VAL A 1 220 ? 4.788 4.636 -24.823 1.00 85.19 220 VAL A C 1
ATOM 1738 O O . VAL A 1 220 ? 5.486 5.503 -25.358 1.00 85.19 220 VAL A O 1
ATOM 1741 N N . TYR A 1 221 ? 5.266 3.878 -23.841 1.00 84.62 221 TYR A N 1
ATOM 1742 C CA . TYR A 1 221 ? 6.696 3.847 -23.552 1.00 84.62 221 TYR A CA 1
ATOM 1743 C C . TYR A 1 221 ? 7.427 3.069 -24.650 1.00 84.62 221 TYR A C 1
ATOM 1745 O O . TYR A 1 221 ? 6.967 2.010 -25.068 1.00 84.62 221 TYR A O 1
ATOM 1753 N N . SER A 1 222 ? 8.575 3.570 -25.108 1.00 85.88 222 SER A N 1
ATOM 1754 C CA . SER A 1 222 ? 9.261 3.053 -26.304 1.00 85.88 222 SER A CA 1
ATOM 1755 C C . SER A 1 222 ? 9.679 1.578 -26.232 1.00 85.88 222 SER A C 1
ATOM 1757 O O . SER A 1 222 ? 9.864 0.940 -27.260 1.00 85.88 222 SER A O 1
ATOM 1759 N N . GLY A 1 223 ? 9.902 1.055 -25.027 1.00 83.38 223 GLY A N 1
ATOM 1760 C CA . GLY A 1 223 ? 10.283 -0.333 -24.757 1.00 83.38 223 GLY A CA 1
ATOM 1761 C C . GLY A 1 223 ? 9.098 -1.252 -24.460 1.00 83.38 223 GLY A C 1
ATOM 1762 O O . GLY A 1 223 ? 9.308 -2.439 -24.221 1.00 83.38 223 GLY A O 1
ATOM 1763 N N . VAL A 1 224 ? 7.865 -0.735 -24.468 1.00 80.00 224 VAL A N 1
ATOM 1764 C CA . VAL A 1 224 ? 6.654 -1.560 -24.426 1.00 80.00 224 VAL A CA 1
ATOM 1765 C C . VAL A 1 224 ? 6.319 -1.952 -25.858 1.00 80.00 224 VAL A C 1
ATOM 1767 O O . VAL A 1 224 ? 5.920 -1.114 -26.667 1.00 80.00 224 VAL A O 1
ATOM 1770 N N . LEU A 1 225 ? 6.471 -3.239 -26.168 1.00 66.50 225 LEU A N 1
ATOM 1771 C CA . LEU A 1 225 ? 5.948 -3.812 -27.402 1.00 66.50 225 LEU A CA 1
ATOM 1772 C C . LEU A 1 225 ? 4.419 -3.778 -27.319 1.00 66.50 225 LEU A C 1
ATOM 1774 O O . LEU A 1 225 ? 3.799 -4.673 -26.752 1.00 66.50 225 LEU A O 1
ATOM 1778 N N . SER A 1 226 ? 3.808 -2.725 -27.852 1.00 58.16 226 SER A N 1
ATOM 1779 C CA . SER A 1 226 ? 2.394 -2.793 -28.202 1.00 58.16 226 SER A CA 1
ATOM 1780 C C . SER A 1 226 ? 2.292 -3.668 -29.445 1.00 58.16 226 SER A C 1
ATOM 1782 O O . SER A 1 226 ? 2.890 -3.370 -30.479 1.00 58.16 226 SER A O 1
ATOM 1784 N N . THR A 1 227 ? 1.566 -4.781 -29.356 1.00 51.22 227 THR A N 1
ATOM 1785 C CA . THR A 1 227 ? 0.981 -5.353 -30.565 1.00 51.22 227 THR A CA 1
ATOM 1786 C C . THR A 1 227 ? 0.059 -4.272 -31.131 1.00 51.22 227 THR A C 1
ATOM 1788 O O . THR A 1 227 ? -0.796 -3.770 -30.395 1.00 51.22 227 THR A O 1
ATOM 1791 N N . PRO A 1 228 ? 0.230 -3.839 -32.393 1.00 45.28 228 PRO A N 1
ATOM 1792 C CA . PRO A 1 228 ? -0.778 -3.003 -33.015 1.00 45.28 228 PRO A CA 1
ATOM 1793 C C . PRO A 1 228 ? -2.083 -3.794 -32.963 1.00 45.28 228 PRO A C 1
ATOM 1795 O O . PRO A 1 228 ? -2.126 -4.939 -33.421 1.00 45.28 228 PRO A O 1
ATOM 1798 N N . ALA A 1 229 ? -3.131 -3.215 -32.380 1.00 47.12 229 ALA A N 1
ATOM 1799 C CA . ALA A 1 229 ? -4.477 -3.675 -32.665 1.00 47.12 229 ALA A CA 1
ATOM 1800 C C . ALA A 1 229 ? -4.654 -3.558 -34.189 1.00 47.12 229 ALA A C 1
ATOM 1802 O O . ALA A 1 229 ? -4.636 -2.455 -34.720 1.00 47.12 229 ALA A O 1
ATOM 1803 N N . GLU A 1 230 ? -4.662 -4.711 -34.860 1.00 43.88 230 GLU A N 1
ATOM 1804 C CA . GLU A 1 230 ? -4.960 -4.949 -36.275 1.00 43.88 230 GLU A CA 1
ATOM 1805 C C . GLU A 1 230 ? -4.539 -3.867 -37.291 1.00 43.88 230 GLU A C 1
ATOM 1807 O O . GLU A 1 230 ? -5.256 -2.906 -37.550 1.00 43.88 230 GLU A O 1
ATOM 1812 N N . ASN A 1 231 ? -3.435 -4.118 -38.004 1.00 36.09 231 ASN A N 1
ATOM 1813 C CA . ASN A 1 231 ? -3.474 -4.077 -39.472 1.00 36.09 231 ASN A CA 1
ATOM 1814 C C . ASN A 1 231 ? -2.226 -4.740 -40.082 1.00 36.09 231 ASN A C 1
ATOM 1816 O O . ASN A 1 231 ? -1.159 -4.123 -40.119 1.00 36.09 231 ASN A O 1
ATOM 1820 N N . PRO A 1 232 ? -2.321 -5.980 -40.596 1.00 40.97 232 PRO A N 1
ATOM 1821 C CA . PRO A 1 232 ? -1.324 -6.517 -41.501 1.00 40.97 232 PRO A CA 1
ATOM 1822 C C . PRO A 1 232 ? -1.618 -5.959 -42.896 1.00 40.97 232 PRO A C 1
ATOM 1824 O O . PRO A 1 232 ? -2.288 -6.599 -43.702 1.00 40.97 232 PRO A O 1
ATOM 1827 N N . LEU A 1 233 ? -1.129 -4.759 -43.199 1.00 30.59 233 LEU A N 1
ATOM 1828 C CA . LEU A 1 233 ? -0.958 -4.372 -44.595 1.00 30.59 233 LEU A CA 1
ATOM 1829 C C . LEU A 1 233 ? 0.474 -4.693 -45.000 1.00 30.59 233 LEU A C 1
ATOM 1831 O O . LEU A 1 233 ? 1.410 -3.934 -44.765 1.00 30.59 233 LEU A O 1
ATOM 1835 N N . LEU A 1 234 ? 0.592 -5.889 -45.576 1.00 33.38 234 LEU A N 1
ATOM 1836 C CA . LEU A 1 234 ? 1.628 -6.250 -46.530 1.00 33.38 234 LEU A CA 1
ATOM 1837 C C . LEU A 1 234 ? 1.689 -5.185 -47.632 1.00 33.38 234 LEU A C 1
ATOM 1839 O O . LEU A 1 234 ? 0.683 -4.951 -48.303 1.00 33.38 234 LEU A O 1
ATOM 1843 N N . LEU A 1 235 ? 2.876 -4.624 -47.841 1.00 35.00 235 LEU A N 1
ATOM 1844 C CA . LEU A 1 235 ? 3.427 -4.299 -49.156 1.00 35.00 235 LEU A CA 1
ATOM 1845 C C . LEU A 1 235 ? 4.903 -4.697 -49.151 1.00 35.00 235 LEU A C 1
ATOM 1847 O O . LEU A 1 235 ? 5.600 -4.321 -48.181 1.00 35.00 235 LEU A O 1
#

pLDDT: mean 86.23, std 17.61, range [30.59, 98.81]